Protein AF-A0A0V0H2A7-F1 (afdb_monomer_lite)

Organism: Solanum chacoense (NCBI:txid4108)

Radius of gyration: 31.8 Å; chains: 1; bounding box: 79×40×84 Å

Structure (mmCIF, N/CA/C/O backbone):
data_AF-A0A0V0H2A7-F1
#
_entry.id   AF-A0A0V0H2A7-F1
#
loop_
_atom_site.group_PDB
_atom_site.id
_atom_site.type_symbol
_atom_site.label_atom_id
_atom_site.label_alt_id
_atom_site.label_comp_id
_atom_site.label_asym_id
_atom_site.label_entity_id
_atom_site.label_seq_id
_atom_site.pdbx_PDB_ins_code
_atom_site.Cartn_x
_atom_site.Cartn_y
_atom_site.Cartn_z
_atom_site.occupancy
_atom_site.B_iso_or_equiv
_atom_site.auth_seq_id
_atom_site.auth_comp_id
_atom_site.auth_asym_id
_atom_site.auth_atom_id
_atom_site.pdbx_PDB_model_num
ATOM 1 N N . MET A 1 1 ? -10.490 1.943 -11.188 1.00 73.06 1 MET A N 1
ATOM 2 C CA . MET A 1 1 ? -9.984 1.553 -12.520 1.00 73.06 1 MET A CA 1
ATOM 3 C C . MET A 1 1 ? -10.000 2.702 -13.517 1.00 73.06 1 MET A C 1
ATOM 5 O O . MET A 1 1 ? -8.920 3.097 -13.919 1.00 73.06 1 MET A O 1
ATOM 9 N N . LEU A 1 2 ? -11.146 3.315 -13.848 1.00 80.50 2 LEU A N 1
ATOM 10 C CA . LEU A 1 2 ? -11.195 4.420 -14.830 1.00 80.50 2 LEU A CA 1
ATOM 11 C C . LEU A 1 2 ? -10.249 5.597 -14.524 1.00 80.50 2 LEU A C 1
ATOM 13 O O . LEU A 1 2 ? -9.545 6.050 -15.414 1.00 80.50 2 LEU A O 1
ATOM 17 N N . LEU A 1 3 ? -10.182 6.056 -13.269 1.00 80.88 3 LEU A N 1
ATOM 18 C CA . LEU A 1 3 ? -9.256 7.129 -12.867 1.00 80.88 3 LEU A CA 1
ATOM 19 C C . LEU A 1 3 ? -7.777 6.754 -13.047 1.00 80.88 3 LEU A C 1
ATOM 21 O O . LEU A 1 3 ? -6.979 7.600 -13.435 1.00 80.88 3 LEU A O 1
ATOM 25 N N . LEU A 1 4 ? -7.421 5.494 -12.782 1.00 82.06 4 LEU A N 1
ATOM 26 C CA . LEU A 1 4 ? -6.057 4.995 -12.958 1.00 82.06 4 LEU A CA 1
ATOM 27 C C . LEU A 1 4 ? -5.686 4.965 -14.445 1.00 82.06 4 LEU A C 1
ATOM 29 O O . LEU A 1 4 ? -4.629 5.459 -14.819 1.00 82.06 4 LEU A O 1
ATOM 33 N N . GLU A 1 5 ? -6.581 4.446 -15.288 1.00 82.44 5 GLU A N 1
ATOM 34 C CA . GLU A 1 5 ? -6.416 4.445 -16.747 1.00 82.44 5 GLU A CA 1
ATOM 35 C C . GLU A 1 5 ? -6.281 5.865 -17.305 1.00 82.44 5 GLU A C 1
ATOM 37 O O . GLU A 1 5 ? -5.388 6.131 -18.107 1.00 82.44 5 GLU A O 1
ATOM 42 N N . LEU A 1 6 ? -7.120 6.796 -16.835 1.00 86.19 6 LEU A N 1
ATOM 43 C CA . LEU A 1 6 ? -7.051 8.199 -17.234 1.00 86.19 6 LEU A CA 1
ATOM 44 C C . LEU A 1 6 ? -5.715 8.829 -16.817 1.00 86.19 6 LEU A C 1
ATOM 46 O O . LEU A 1 6 ? -5.086 9.513 -17.619 1.00 86.19 6 LEU A O 1
ATOM 50 N N . GLY A 1 7 ? -5.254 8.558 -15.591 1.00 85.81 7 GLY A N 1
ATOM 51 C CA . GLY A 1 7 ? -3.959 9.016 -15.089 1.00 85.81 7 GLY A CA 1
ATOM 52 C C . GLY A 1 7 ? -2.796 8.505 -15.940 1.00 85.81 7 GLY A C 1
ATOM 53 O O . GLY A 1 7 ? -1.966 9.292 -16.398 1.00 85.81 7 GLY A O 1
ATOM 54 N N . ILE A 1 8 ? -2.775 7.205 -16.241 1.00 86.12 8 ILE A N 1
ATOM 55 C CA . ILE A 1 8 ? -1.759 6.602 -17.114 1.00 86.12 8 ILE A CA 1
ATOM 56 C C . ILE A 1 8 ? -1.803 7.238 -18.506 1.00 86.12 8 ILE A C 1
ATOM 58 O O . ILE A 1 8 ? -0.761 7.610 -19.041 1.00 86.12 8 ILE A O 1
ATOM 62 N N . GLU A 1 9 ? -2.990 7.438 -19.083 1.00 86.00 9 GLU A N 1
ATOM 63 C CA . GLU A 1 9 ? -3.125 8.074 -20.394 1.00 86.00 9 GLU A CA 1
ATOM 64 C C . GLU A 1 9 ? -2.642 9.530 -20.392 1.00 86.00 9 GLU A C 1
ATOM 66 O O . GLU A 1 9 ? -1.955 9.945 -21.328 1.00 86.00 9 GLU A O 1
ATOM 71 N N . THR A 1 10 ? -2.925 10.299 -19.337 1.00 89.12 10 THR A N 1
ATOM 72 C CA . THR A 1 10 ? -2.383 11.658 -19.198 1.00 89.12 10 THR A CA 1
ATOM 73 C C . THR A 1 10 ? -0.857 11.652 -19.118 1.00 89.12 10 THR A C 1
ATOM 75 O O . THR A 1 10 ? -0.213 12.429 -19.823 1.00 89.12 10 THR A O 1
ATOM 78 N N . CYS A 1 11 ? -0.260 10.729 -18.359 1.00 87.94 11 CYS A N 1
ATOM 79 C CA . CYS A 1 11 ? 1.194 10.583 -18.276 1.00 87.94 11 CYS A CA 1
ATOM 80 C C . CYS A 1 11 ? 1.819 10.196 -19.626 1.00 87.94 11 CYS A C 1
ATOM 82 O O . CYS A 1 11 ? 2.854 10.750 -20.000 1.00 87.94 11 CYS A O 1
ATOM 84 N N . ILE A 1 12 ? 1.173 9.310 -20.392 1.00 86.00 12 ILE A N 1
ATOM 85 C CA . ILE A 1 12 ? 1.602 8.955 -21.754 1.00 86.00 12 ILE A CA 1
ATOM 86 C C . ILE A 1 12 ? 1.530 10.181 -22.677 1.00 86.00 12 ILE A C 1
ATOM 88 O O . ILE A 1 12 ? 2.490 10.476 -23.389 1.00 86.00 12 ILE A O 1
ATOM 92 N N . ARG A 1 13 ? 0.425 10.944 -22.651 1.00 86.94 13 ARG A N 1
ATOM 93 C CA . ARG A 1 13 ? 0.265 12.158 -23.480 1.00 86.94 13 ARG A CA 1
ATOM 94 C C . ARG A 1 13 ? 1.314 13.224 -23.168 1.00 86.94 13 ARG A C 1
ATOM 96 O O . ARG A 1 13 ? 1.810 13.870 -24.087 1.00 86.94 13 ARG A O 1
ATOM 103 N N . HIS A 1 14 ? 1.683 13.378 -21.898 1.00 89.31 14 HIS A N 1
ATOM 104 C CA . HIS A 1 14 ? 2.731 14.304 -21.461 1.00 89.31 14 HIS A CA 1
ATOM 105 C C . HIS A 1 14 ? 4.160 13.760 -21.630 1.00 89.31 14 HIS A C 1
ATOM 107 O O . HIS A 1 14 ? 5.104 14.424 -21.211 1.00 89.31 14 HIS A O 1
ATOM 113 N N . LYS A 1 15 ? 4.339 12.594 -22.273 1.00 82.44 15 LYS A N 1
ATOM 114 C CA . LYS A 1 15 ? 5.640 11.930 -22.481 1.00 82.44 15 LYS A CA 1
ATOM 115 C C . LYS A 1 15 ? 6.400 11.647 -21.178 1.00 82.44 15 LYS A C 1
ATOM 117 O O . LYS A 1 15 ? 7.627 11.622 -21.172 1.00 82.44 15 LYS A O 1
ATOM 122 N N . LEU A 1 16 ? 5.673 11.441 -20.081 1.00 81.06 16 LEU A N 1
ATOM 123 C CA . LEU A 1 16 ? 6.245 11.049 -18.791 1.00 81.06 16 LEU A CA 1
ATOM 124 C C . LEU A 1 16 ? 6.439 9.531 -18.688 1.00 81.06 16 LEU A C 1
ATOM 126 O O . LEU A 1 16 ? 7.290 9.088 -17.929 1.00 81.06 16 LEU A O 1
ATOM 130 N N . LEU A 1 17 ? 5.656 8.754 -19.444 1.00 82.44 17 LEU A N 1
ATOM 131 C CA . LEU A 1 17 ? 5.710 7.290 -19.497 1.00 82.44 17 LEU A CA 1
ATOM 132 C C . LEU A 1 17 ? 5.723 6.794 -20.951 1.00 82.44 17 LEU A C 1
ATOM 134 O O . LEU A 1 17 ? 5.231 7.481 -21.851 1.00 82.44 17 LEU A O 1
ATOM 138 N N . ALA A 1 18 ? 6.221 5.575 -21.161 1.00 81.62 18 ALA A N 1
ATOM 139 C CA . ALA A 1 18 ? 6.328 4.867 -22.441 1.00 81.62 18 ALA A CA 1
ATOM 140 C C . ALA A 1 18 ? 7.209 5.562 -23.495 1.00 81.62 18 ALA A C 1
ATOM 142 O O . ALA A 1 18 ? 6.838 5.635 -24.671 1.00 81.62 18 ALA A O 1
ATOM 143 N N . THR A 1 19 ? 8.376 6.069 -23.090 1.00 76.56 19 THR A N 1
ATOM 144 C CA . THR A 1 19 ? 9.282 6.827 -23.974 1.00 76.56 19 THR A CA 1
ATOM 145 C C . THR A 1 19 ? 10.431 6.000 -24.554 1.00 76.56 19 THR A C 1
ATOM 147 O O . THR A 1 19 ? 10.700 6.145 -25.747 1.00 76.56 19 THR A O 1
ATOM 150 N N . SER A 1 20 ? 11.089 5.134 -23.767 1.00 72.06 20 SER A N 1
ATOM 151 C CA . SER A 1 20 ? 12.259 4.354 -24.227 1.00 72.06 20 SER A CA 1
ATOM 152 C C . SER A 1 20 ? 12.140 2.826 -24.105 1.00 72.06 20 SER A C 1
ATOM 154 O O . SER A 1 20 ? 12.939 2.120 -24.715 1.00 72.06 20 SER A O 1
ATOM 156 N N . GLY A 1 21 ? 11.109 2.284 -23.436 1.00 80.00 21 GLY A N 1
ATOM 157 C CA . GLY A 1 21 ? 10.821 0.840 -23.415 1.00 80.00 21 GLY A CA 1
ATOM 158 C C . GLY A 1 21 ? 10.528 0.283 -22.019 1.00 80.00 21 GLY A C 1
ATOM 159 O O . GLY A 1 21 ? 10.119 1.006 -21.127 1.00 80.00 21 GLY A O 1
ATOM 160 N N . TYR A 1 22 ? 10.723 -1.023 -21.810 1.00 79.25 22 TYR A N 1
ATOM 161 C CA . TYR A 1 22 ? 10.375 -1.709 -20.549 1.00 79.25 22 TYR A CA 1
ATOM 162 C C . TYR A 1 22 ? 11.334 -1.448 -19.370 1.00 79.25 22 TYR A C 1
ATOM 164 O O . TYR A 1 22 ? 11.085 -1.934 -18.270 1.00 79.25 22 TYR A O 1
ATOM 172 N N . HIS A 1 23 ? 12.450 -0.749 -19.592 1.00 85.56 23 HIS A N 1
ATOM 173 C CA . HIS A 1 23 ? 13.540 -0.610 -18.616 1.00 85.56 23 HIS A CA 1
ATOM 174 C C . HIS A 1 23 ? 14.065 0.829 -18.522 1.00 85.56 23 HIS A C 1
ATOM 176 O O . HIS A 1 23 ? 15.272 1.046 -18.391 1.00 85.56 23 HIS A O 1
ATOM 182 N N . THR A 1 24 ? 13.174 1.814 -18.617 1.00 85.69 24 THR A N 1
ATOM 183 C CA . THR A 1 24 ? 13.546 3.236 -18.654 1.00 85.69 24 THR A CA 1
ATOM 184 C C . THR A 1 24 ? 14.292 3.685 -17.398 1.00 85.69 24 THR A C 1
ATOM 186 O O . THR A 1 24 ? 15.271 4.423 -17.505 1.00 85.69 24 THR A O 1
ATOM 189 N N . LEU A 1 25 ? 13.926 3.185 -16.213 1.00 85.38 25 LEU A N 1
ATOM 190 C CA . LEU A 1 25 ? 14.628 3.521 -14.972 1.00 85.38 25 LEU A CA 1
ATOM 191 C C . LEU A 1 25 ? 16.021 2.909 -14.919 1.00 85.38 25 LEU A C 1
ATOM 193 O O . LEU A 1 25 ? 16.942 3.543 -14.415 1.00 85.38 25 LEU A O 1
ATOM 197 N N . TYR A 1 26 ? 16.201 1.699 -15.450 1.00 88.06 26 TYR A N 1
ATOM 198 C CA . TYR A 1 26 ? 17.525 1.084 -15.538 1.00 88.06 26 TYR A CA 1
ATOM 199 C C . TYR A 1 26 ? 18.443 1.863 -16.490 1.00 88.06 26 TYR A C 1
ATOM 201 O O . TYR A 1 26 ? 19.619 2.066 -16.187 1.00 88.06 26 TYR A O 1
ATOM 209 N N . GLU A 1 27 ? 17.912 2.338 -17.619 1.00 87.38 27 GLU A N 1
ATOM 210 C CA . GLU A 1 27 ? 18.650 3.200 -18.550 1.00 87.38 27 GLU A CA 1
ATOM 211 C C . GLU A 1 27 ? 19.029 4.535 -17.902 1.00 87.38 27 GLU A C 1
ATOM 213 O O . GLU A 1 27 ? 20.194 4.932 -17.964 1.00 87.38 27 GLU A O 1
ATOM 218 N N . TRP A 1 28 ? 18.078 5.177 -17.218 1.00 88.25 28 TRP A N 1
ATOM 219 C CA . TRP A 1 28 ? 18.319 6.402 -16.455 1.00 88.25 28 TRP A CA 1
ATOM 220 C C . TRP A 1 28 ? 19.350 6.196 -15.340 1.00 88.25 28 TRP A C 1
ATOM 222 O O . TRP A 1 28 ? 20.266 6.999 -15.168 1.00 88.25 28 TRP A O 1
ATOM 232 N N . TYR A 1 29 ? 19.254 5.090 -14.603 1.00 90.00 29 TYR A N 1
ATOM 233 C CA . TYR A 1 29 ? 20.224 4.743 -13.571 1.00 90.00 29 TYR A CA 1
ATOM 234 C C . TYR A 1 29 ? 21.618 4.617 -14.167 1.00 90.00 29 TYR A C 1
ATOM 236 O O . TYR A 1 29 ? 22.548 5.237 -13.665 1.00 90.00 29 TYR A O 1
ATOM 244 N N . LYS A 1 30 ? 21.760 3.898 -15.284 1.00 88.81 30 LYS A N 1
ATOM 245 C CA . LYS A 1 30 ? 23.050 3.730 -15.953 1.00 88.81 30 LYS A CA 1
ATOM 246 C C . LYS A 1 30 ? 23.618 5.061 -16.456 1.00 88.81 30 LYS A C 1
ATOM 248 O O . LYS A 1 30 ? 24.828 5.266 -16.362 1.00 88.81 30 LYS A O 1
ATOM 253 N N . SER A 1 31 ? 22.777 5.973 -16.959 1.00 89.19 31 SER A N 1
ATOM 254 C CA . SER A 1 31 ? 23.238 7.301 -17.382 1.00 89.19 31 SER A CA 1
ATOM 255 C C . SER A 1 31 ? 23.722 8.133 -16.196 1.00 89.19 31 SER A C 1
ATOM 257 O O . SER A 1 31 ? 24.849 8.625 -16.224 1.00 89.19 31 SER A O 1
ATOM 259 N N . VAL A 1 32 ? 22.931 8.215 -15.121 1.00 90.00 32 VAL A N 1
ATOM 260 C CA . VAL A 1 32 ? 23.283 8.975 -13.909 1.00 90.00 32 VAL A CA 1
ATOM 261 C C . VAL A 1 32 ? 24.519 8.394 -13.230 1.00 90.00 32 VAL A C 1
ATOM 263 O O . VAL A 1 32 ? 25.405 9.134 -12.803 1.00 90.00 32 VAL A O 1
ATOM 266 N N . GLU A 1 33 ? 24.609 7.068 -13.172 1.00 88.38 33 GLU A N 1
ATOM 267 C CA . GLU A 1 33 ? 25.745 6.350 -12.611 1.00 88.38 33 GLU A CA 1
ATOM 268 C C . GLU A 1 33 ? 27.035 6.648 -13.389 1.00 88.38 33 GLU A C 1
ATOM 270 O O . GLU A 1 33 ? 28.086 6.834 -12.779 1.00 88.38 33 GLU A O 1
ATOM 275 N N . SER A 1 34 ? 26.971 6.734 -14.723 1.00 85.56 34 SER A N 1
ATOM 276 C CA . SER A 1 34 ? 28.137 7.060 -15.554 1.00 85.56 34 SER A CA 1
ATOM 277 C C . SER A 1 34 ? 28.606 8.511 -15.412 1.00 85.56 34 SER A C 1
ATOM 279 O O . SER A 1 34 ? 29.803 8.773 -15.511 1.00 85.56 34 SER A O 1
ATOM 281 N N . GLU A 1 35 ? 27.679 9.434 -15.150 1.00 90.44 35 GLU A N 1
ATOM 282 C CA . GLU A 1 35 ? 27.957 10.863 -14.997 1.00 90.44 35 GLU A CA 1
ATOM 283 C C . GLU A 1 35 ? 28.539 11.189 -13.613 1.00 90.44 35 GLU A C 1
ATOM 285 O O . GLU A 1 35 ? 29.531 11.905 -13.507 1.00 90.44 35 GLU A O 1
ATOM 290 N N . HIS A 1 36 ? 27.956 10.627 -12.550 1.00 90.00 36 HIS A N 1
ATOM 291 C CA . HIS A 1 36 ? 28.327 10.952 -11.168 1.00 90.00 36 HIS A CA 1
ATOM 292 C C . HIS A 1 36 ? 29.412 10.032 -10.598 1.00 90.00 36 HIS A C 1
ATOM 294 O O . HIS A 1 36 ? 30.160 10.437 -9.708 1.00 90.00 36 HIS A O 1
ATOM 300 N N . PHE A 1 37 ? 29.513 8.798 -11.101 1.00 85.69 37 PHE A N 1
ATOM 301 C CA . PHE A 1 37 ? 30.452 7.787 -10.611 1.00 85.69 37 PHE A CA 1
ATOM 302 C C . PHE A 1 37 ? 31.231 7.153 -11.772 1.00 85.69 37 PHE A C 1
ATOM 304 O O . PHE A 1 37 ? 31.042 5.960 -12.073 1.00 85.69 37 PHE A O 1
ATOM 311 N N . PRO A 1 38 ? 32.126 7.927 -12.425 1.00 82.19 38 PRO A N 1
ATOM 312 C CA . PRO A 1 38 ? 33.037 7.376 -13.414 1.00 82.19 38 PRO A CA 1
ATOM 313 C C . PRO A 1 38 ? 33.906 6.300 -12.755 1.00 82.19 38 PRO A C 1
ATOM 315 O O . PRO A 1 38 ? 34.300 6.425 -11.597 1.00 82.19 38 PRO A O 1
ATOM 318 N N . ASP A 1 39 ? 34.182 5.221 -13.483 1.00 82.56 39 ASP A N 1
ATOM 319 C CA . ASP A 1 39 ? 34.932 4.064 -12.985 1.00 82.56 39 ASP A CA 1
ATOM 320 C C . ASP A 1 39 ? 36.373 4.084 -13.532 1.00 82.56 39 ASP A C 1
ATOM 322 O O . ASP A 1 39 ? 36.651 3.445 -14.552 1.00 82.56 39 ASP A O 1
ATOM 326 N N . PRO A 1 40 ? 37.304 4.831 -12.902 1.00 80.00 40 PRO A N 1
ATOM 327 C CA . PRO A 1 40 ? 38.671 4.980 -13.399 1.00 80.00 40 PRO A CA 1
ATOM 328 C C . PRO A 1 40 ? 39.491 3.686 -13.308 1.00 80.00 40 PRO A C 1
ATOM 330 O O . PRO A 1 40 ? 40.484 3.543 -14.014 1.00 80.00 40 PRO A O 1
ATOM 333 N N . THR A 1 41 ? 39.098 2.737 -12.451 1.00 83.94 41 THR A N 1
ATOM 334 C CA . THR A 1 41 ? 39.814 1.467 -12.230 1.00 83.94 41 THR A CA 1
ATOM 335 C C . THR A 1 41 ? 39.188 0.279 -12.968 1.00 83.94 41 THR A C 1
ATOM 337 O O . THR A 1 41 ? 39.716 -0.834 -12.897 1.00 83.94 41 THR A O 1
ATOM 340 N N . GLY A 1 42 ? 38.081 0.489 -13.692 1.00 85.69 42 GLY A N 1
ATOM 341 C CA . GLY A 1 42 ? 37.367 -0.561 -14.425 1.00 85.69 42 GLY A CA 1
ATOM 342 C C . GLY A 1 42 ? 36.772 -1.643 -13.517 1.00 85.69 42 GLY A C 1
ATOM 343 O O . GLY A 1 42 ? 36.593 -2.790 -13.943 1.00 85.69 42 GLY A O 1
ATOM 344 N N . LEU A 1 43 ? 36.505 -1.308 -12.255 1.00 84.56 43 LEU A N 1
ATOM 345 C CA . LEU A 1 43 ? 36.009 -2.223 -11.235 1.00 84.56 43 LEU A CA 1
ATOM 346 C C . LEU A 1 43 ? 34.637 -2.807 -11.608 1.00 84.56 43 LEU A C 1
ATOM 348 O O . LEU A 1 43 ? 34.413 -3.999 -11.403 1.00 84.56 43 LEU A O 1
ATOM 352 N N . LYS A 1 44 ? 33.755 -2.030 -12.243 1.00 84.94 44 LYS A N 1
ATOM 353 C CA . LYS A 1 44 ? 32.422 -2.474 -12.685 1.00 84.94 44 LYS A CA 1
ATOM 354 C C . LYS A 1 44 ? 32.511 -3.533 -13.776 1.00 84.94 44 LYS A C 1
ATOM 356 O O . LYS A 1 44 ? 31.882 -4.579 -13.658 1.00 84.94 44 LYS A O 1
ATOM 361 N N . LYS A 1 45 ? 33.358 -3.317 -14.789 1.00 84.56 45 LYS A N 1
ATOM 362 C CA . LYS A 1 45 ? 33.599 -4.310 -15.854 1.00 84.56 45 LYS A CA 1
ATOM 363 C C . LYS A 1 45 ? 34.197 -5.601 -15.295 1.00 84.56 45 LYS A C 1
ATOM 365 O O . LYS A 1 45 ? 33.851 -6.689 -15.747 1.00 84.56 45 LYS A O 1
ATOM 370 N N . ARG A 1 46 ? 35.071 -5.494 -14.287 1.00 88.44 46 ARG A N 1
ATOM 371 C CA . ARG A 1 46 ? 35.626 -6.661 -13.585 1.00 88.44 46 ARG A CA 1
ATOM 372 C C . ARG A 1 46 ? 34.550 -7.421 -12.813 1.00 88.44 46 ARG A C 1
ATOM 374 O O . ARG A 1 46 ? 34.502 -8.638 -12.933 1.00 88.44 46 ARG A O 1
ATOM 381 N N . ILE A 1 47 ? 33.681 -6.729 -12.074 1.00 86.75 47 ILE A N 1
ATOM 382 C CA . ILE A 1 47 ? 32.553 -7.350 -11.360 1.00 86.75 47 ILE A CA 1
ATOM 383 C C . ILE A 1 47 ? 31.582 -8.003 -12.342 1.00 86.75 47 ILE A C 1
ATOM 385 O O . ILE A 1 47 ? 31.167 -9.137 -12.121 1.00 86.75 47 ILE A O 1
ATOM 389 N N . GLU A 1 48 ? 31.243 -7.333 -13.441 1.00 89.44 48 GLU A N 1
ATOM 390 C CA . GLU A 1 48 ? 30.382 -7.887 -14.487 1.00 89.44 48 GLU A CA 1
ATOM 391 C C . GLU A 1 48 ? 30.974 -9.178 -15.064 1.00 89.44 48 GLU A C 1
ATOM 393 O O . GLU A 1 48 ? 30.272 -10.181 -15.168 1.00 89.44 48 GLU A O 1
ATOM 398 N N . HIS A 1 49 ? 32.280 -9.194 -15.344 1.00 91.25 49 HIS A N 1
ATOM 399 C CA . HIS A 1 49 ? 32.968 -10.389 -15.824 1.00 91.25 49 HIS A CA 1
ATOM 400 C C . HIS A 1 49 ? 33.008 -11.511 -14.773 1.00 91.25 49 HIS A C 1
ATOM 402 O O . HIS A 1 49 ? 32.698 -12.656 -15.089 1.00 91.25 49 HIS A O 1
ATOM 408 N N . TRP A 1 50 ? 33.329 -11.188 -13.514 1.00 91.06 50 TRP A N 1
ATOM 409 C CA . TRP A 1 50 ? 33.379 -12.154 -12.404 1.00 91.06 50 TRP A CA 1
ATOM 410 C C . TRP A 1 50 ? 32.011 -12.752 -12.074 1.00 91.06 50 TRP A C 1
ATOM 412 O O . TRP A 1 50 ? 31.917 -13.905 -11.665 1.00 91.06 50 TRP A O 1
ATOM 422 N N . THR A 1 51 ? 30.947 -11.973 -12.251 1.00 89.69 51 THR A N 1
ATOM 423 C CA . THR A 1 51 ? 29.567 -12.402 -11.992 1.00 89.69 51 THR A CA 1
ATOM 424 C C . THR A 1 51 ? 28.879 -12.963 -13.233 1.00 89.69 51 THR A C 1
ATOM 426 O O . THR A 1 51 ? 27.679 -13.219 -13.181 1.00 89.69 51 THR A O 1
ATOM 429 N N . PHE A 1 52 ? 29.597 -13.151 -14.349 1.00 88.25 52 PHE A N 1
ATOM 430 C CA . PHE A 1 52 ? 29.031 -13.598 -15.629 1.00 88.25 52 PHE A CA 1
ATOM 431 C C . PHE A 1 52 ? 27.815 -12.764 -16.086 1.00 88.25 52 PHE A C 1
ATOM 433 O O . PHE A 1 52 ? 26.867 -13.289 -16.664 1.00 88.25 52 PHE A O 1
ATOM 440 N N . GLY A 1 53 ? 27.802 -11.461 -15.791 1.00 87.62 53 GLY A N 1
ATOM 441 C CA . GLY A 1 53 ? 26.686 -10.566 -16.114 1.00 87.62 53 GLY A CA 1
ATOM 442 C C . GLY A 1 53 ? 25.456 -10.703 -15.206 1.00 87.62 53 GLY A C 1
ATOM 443 O O . GLY A 1 53 ? 24.458 -10.017 -15.430 1.00 87.62 53 GLY A O 1
ATOM 444 N N . LEU A 1 54 ? 25.510 -11.523 -14.150 1.00 90.44 54 LEU A N 1
ATOM 445 C CA . LEU A 1 54 ? 24.410 -11.671 -13.193 1.00 90.44 54 LEU A CA 1
ATOM 446 C C . LEU A 1 54 ? 24.151 -10.368 -12.424 1.00 90.44 54 LEU A C 1
ATOM 448 O O . LEU A 1 54 ? 23.002 -9.991 -12.226 1.00 90.44 54 LEU A O 1
ATOM 452 N N . TYR A 1 55 ? 25.209 -9.658 -12.020 1.00 87.19 55 TYR A N 1
ATOM 453 C CA . TYR A 1 55 ? 25.091 -8.400 -11.278 1.00 87.19 55 TYR A CA 1
ATOM 454 C C . TYR A 1 55 ? 24.228 -7.346 -12.003 1.00 87.19 55 TYR A C 1
ATOM 456 O O . TYR A 1 55 ? 23.209 -6.931 -11.439 1.00 87.19 55 TYR A O 1
ATOM 464 N N . PRO A 1 56 ? 24.543 -6.944 -13.254 1.00 87.44 56 PRO A N 1
ATOM 465 C CA . PRO A 1 56 ? 23.712 -5.979 -13.969 1.00 87.44 56 PRO A CA 1
ATOM 466 C C . PRO A 1 56 ? 22.317 -6.529 -14.298 1.00 87.44 56 PRO A C 1
ATOM 468 O O . PRO A 1 56 ? 21.360 -5.757 -14.311 1.00 87.44 56 PRO A O 1
ATOM 471 N N . ALA A 1 57 ? 22.168 -7.842 -14.515 1.00 88.94 57 ALA A N 1
ATOM 472 C CA . ALA A 1 57 ? 20.864 -8.459 -14.749 1.00 88.94 57 ALA A CA 1
ATOM 473 C C . ALA A 1 57 ? 19.956 -8.384 -13.509 1.00 88.94 57 ALA A C 1
ATOM 475 O O . ALA A 1 57 ? 18.798 -7.986 -13.624 1.00 88.94 57 ALA A O 1
ATOM 476 N N . CYS A 1 58 ? 20.476 -8.704 -12.321 1.00 89.56 58 CYS A N 1
ATOM 477 C CA . CYS A 1 58 ? 19.738 -8.603 -11.062 1.00 89.56 58 CYS A CA 1
ATOM 478 C C . CYS A 1 58 ? 19.265 -7.172 -10.801 1.00 89.56 58 CYS A C 1
ATOM 480 O O . CYS A 1 58 ? 18.096 -6.971 -10.485 1.00 89.56 58 CYS A O 1
ATOM 482 N N . ILE A 1 59 ? 20.141 -6.179 -10.987 1.00 88.62 59 ILE A N 1
ATOM 483 C CA . ILE A 1 59 ? 19.773 -4.763 -10.840 1.00 88.62 59 ILE A CA 1
ATOM 484 C C . ILE A 1 59 ? 18.679 -4.394 -11.843 1.00 88.62 59 ILE A C 1
ATOM 486 O O . ILE A 1 59 ? 17.660 -3.830 -11.453 1.00 88.62 59 ILE A O 1
ATOM 490 N N . LYS A 1 60 ? 18.836 -4.775 -13.114 1.00 88.94 60 LYS A N 1
ATOM 491 C CA . LYS A 1 60 ? 17.850 -4.501 -14.165 1.00 88.94 60 LYS A CA 1
ATOM 492 C C . LYS A 1 60 ? 16.464 -5.062 -13.829 1.00 88.94 60 LYS A C 1
ATOM 494 O O . LYS A 1 60 ? 15.472 -4.346 -13.952 1.00 88.94 60 LYS A O 1
ATOM 499 N N . TYR A 1 61 ? 16.377 -6.321 -13.397 1.00 86.56 61 TYR A N 1
ATOM 500 C CA . TYR A 1 61 ? 15.092 -6.939 -13.053 1.00 86.56 61 TYR A CA 1
ATOM 501 C C . TYR A 1 61 ? 14.503 -6.403 -11.747 1.00 86.56 61 TYR A C 1
ATOM 503 O O . TYR A 1 61 ? 13.289 -6.235 -11.658 1.00 86.56 61 TYR A O 1
ATOM 511 N N . LEU A 1 62 ? 15.340 -6.082 -10.759 1.00 87.19 62 LEU A N 1
ATOM 512 C CA . LEU A 1 62 ? 14.886 -5.465 -9.515 1.00 87.19 62 LEU A CA 1
ATOM 513 C C . LEU A 1 62 ? 14.293 -4.078 -9.779 1.00 87.19 62 LEU A C 1
ATOM 515 O O . LEU A 1 62 ? 13.206 -3.782 -9.300 1.00 87.19 62 LEU A O 1
ATOM 519 N N . MET A 1 63 ? 14.954 -3.255 -10.595 1.00 86.56 63 MET A N 1
ATOM 520 C CA . MET A 1 63 ? 14.443 -1.937 -10.986 1.00 86.56 63 MET A CA 1
ATOM 521 C C . MET A 1 63 ? 13.167 -2.046 -11.828 1.00 86.56 63 MET A C 1
ATOM 523 O O . MET A 1 63 ? 12.222 -1.296 -11.602 1.00 86.56 63 MET A O 1
ATOM 527 N N . SER A 1 64 ? 13.073 -3.055 -12.700 1.00 82.94 64 SER A N 1
ATOM 528 C CA . SER A 1 64 ? 11.851 -3.341 -13.462 1.00 82.94 64 SER A CA 1
ATOM 529 C C . SER A 1 64 ? 10.631 -3.631 -12.578 1.00 82.94 64 SER A C 1
ATOM 531 O O . SER A 1 64 ? 9.507 -3.411 -13.024 1.00 82.94 64 SER A O 1
ATOM 533 N N . ALA A 1 65 ? 10.822 -4.117 -11.346 1.00 80.94 65 ALA A N 1
ATOM 534 C CA . ALA A 1 65 ? 9.729 -4.328 -10.398 1.00 80.94 65 ALA A CA 1
ATOM 535 C C . ALA A 1 65 ? 9.167 -3.012 -9.831 1.00 80.94 65 ALA A C 1
ATOM 537 O O . ALA A 1 65 ? 8.027 -2.993 -9.374 1.00 80.94 65 ALA A O 1
ATOM 538 N N . PHE A 1 66 ? 9.939 -1.923 -9.872 1.00 81.50 66 PHE A N 1
ATOM 539 C CA . PHE A 1 66 ? 9.498 -0.581 -9.480 1.00 81.50 66 PHE A CA 1
ATOM 540 C C . PHE A 1 66 ? 8.973 0.237 -10.674 1.00 81.50 66 PHE A C 1
ATOM 542 O O . PHE A 1 66 ? 8.166 1.143 -10.481 1.00 81.50 66 PHE A O 1
ATOM 549 N N . ASP A 1 67 ? 9.308 -0.164 -11.903 1.00 84.31 67 ASP A N 1
ATOM 550 C CA . ASP A 1 67 ? 8.825 0.420 -13.167 1.00 84.31 67 ASP A CA 1
ATOM 551 C C . ASP A 1 67 ? 7.416 -0.037 -13.576 1.00 84.31 67 ASP A C 1
ATOM 553 O O . ASP A 1 67 ? 7.057 -0.043 -14.754 1.00 84.31 67 ASP A O 1
ATOM 557 N N . VAL A 1 68 ? 6.572 -0.409 -12.613 1.00 84.88 68 VAL A N 1
ATOM 558 C CA . VAL A 1 68 ? 5.212 -0.903 -12.883 1.00 84.88 68 VAL A CA 1
ATOM 559 C C . VAL A 1 68 ? 4.400 0.045 -13.784 1.00 84.88 68 VAL A C 1
ATOM 561 O O . VAL A 1 68 ? 3.820 -0.446 -14.757 1.00 84.88 68 VAL A O 1
ATOM 564 N N . PRO A 1 69 ? 4.380 1.379 -13.560 1.00 84.88 69 PRO A N 1
ATOM 565 C CA . PRO A 1 69 ? 3.652 2.302 -14.435 1.00 84.88 69 PRO A CA 1
ATOM 566 C C . PRO A 1 69 ? 4.182 2.327 -15.874 1.00 84.88 69 PRO A C 1
ATOM 568 O O . PRO A 1 69 ? 3.396 2.443 -16.814 1.00 84.88 69 PRO A O 1
ATOM 571 N N . GLU A 1 70 ? 5.494 2.174 -16.058 1.00 86.06 70 GLU A N 1
ATOM 572 C CA . GLU A 1 70 ? 6.122 2.141 -17.381 1.00 86.06 70 GLU A CA 1
ATOM 573 C C . GLU A 1 70 ? 5.765 0.846 -18.116 1.00 86.06 70 GLU A C 1
ATOM 575 O O . GLU A 1 70 ? 5.309 0.880 -19.259 1.00 86.06 70 GLU A O 1
ATOM 580 N N . VAL A 1 71 ? 5.872 -0.301 -17.436 1.00 86.25 71 VAL A N 1
ATOM 581 C CA . VAL A 1 71 ? 5.473 -1.608 -17.980 1.00 86.25 71 VAL A CA 1
ATOM 582 C C . VAL A 1 71 ? 3.999 -1.592 -18.391 1.00 86.25 71 VAL A C 1
ATOM 584 O O . VAL A 1 71 ? 3.654 -2.091 -19.467 1.00 86.25 71 VAL A O 1
ATOM 587 N N . MET A 1 72 ? 3.127 -0.987 -17.577 1.00 87.19 72 MET A N 1
ATOM 588 C CA . MET A 1 72 ? 1.710 -0.811 -17.903 1.00 87.19 72 MET A CA 1
ATOM 589 C C . MET A 1 72 ? 1.524 0.047 -19.161 1.00 87.19 72 MET A C 1
ATOM 591 O O . MET A 1 72 ? 0.786 -0.351 -20.065 1.00 87.19 72 MET A O 1
ATOM 595 N N . ALA A 1 73 ? 2.210 1.188 -19.252 1.00 88.31 73 ALA A N 1
ATOM 596 C CA . ALA A 1 73 ? 2.089 2.119 -20.370 1.00 88.31 73 ALA A CA 1
ATOM 597 C C . ALA A 1 73 ? 2.614 1.535 -21.698 1.00 88.31 73 ALA A C 1
ATOM 599 O O . ALA A 1 73 ? 1.939 1.617 -22.728 1.00 88.31 73 ALA A O 1
ATOM 600 N N . VAL A 1 74 ? 3.783 0.884 -21.680 1.00 88.31 74 VAL A N 1
ATOM 601 C CA . VAL A 1 74 ? 4.399 0.256 -22.862 1.00 88.31 74 VAL A CA 1
ATOM 602 C C . VAL A 1 74 ? 3.573 -0.936 -23.347 1.00 88.31 74 VAL A C 1
ATOM 604 O O . VAL A 1 74 ? 3.302 -1.063 -24.547 1.00 88.31 74 VAL A O 1
ATOM 607 N N . THR A 1 75 ? 3.110 -1.785 -22.424 1.00 87.62 75 THR A N 1
ATOM 608 C CA . THR A 1 75 ? 2.264 -2.939 -22.767 1.00 87.62 75 THR A CA 1
ATOM 609 C C . THR A 1 75 ? 0.932 -2.481 -23.351 1.00 87.62 75 THR A C 1
ATOM 611 O O . THR A 1 75 ? 0.513 -3.000 -24.381 1.00 87.62 75 THR A O 1
ATOM 614 N N . ARG A 1 76 ? 0.309 -1.440 -22.780 1.00 87.12 76 ARG A N 1
ATOM 615 C CA . ARG A 1 76 ? -0.924 -0.842 -23.316 1.00 87.12 76 ARG A CA 1
ATOM 616 C C . ARG A 1 76 ? -0.725 -0.298 -24.729 1.00 87.12 76 ARG A C 1
ATOM 618 O O . ARG A 1 76 ? -1.510 -0.625 -25.611 1.00 87.12 76 ARG A O 1
ATOM 625 N N . ASN A 1 77 ? 0.345 0.458 -24.981 1.00 87.31 77 ASN A N 1
ATOM 626 C CA . ASN A 1 77 ? 0.658 0.953 -26.327 1.00 87.31 77 ASN A CA 1
ATOM 627 C C . ASN A 1 77 ? 0.854 -0.185 -27.338 1.00 87.31 77 ASN A C 1
ATOM 629 O O . ASN A 1 77 ? 0.446 -0.061 -28.493 1.00 87.31 77 ASN A O 1
ATOM 633 N N . THR A 1 78 ? 1.452 -1.293 -26.904 1.00 87.31 78 THR A N 1
ATOM 634 C CA . THR A 1 78 ? 1.631 -2.489 -27.736 1.00 87.31 78 THR A CA 1
ATOM 635 C C . THR A 1 78 ? 0.290 -3.150 -28.046 1.00 87.31 78 THR A C 1
ATOM 637 O O . THR A 1 78 ? 0.005 -3.422 -29.210 1.00 87.31 78 THR A O 1
ATOM 640 N N . ILE A 1 79 ? -0.574 -3.314 -27.038 1.00 88.88 79 ILE A N 1
ATOM 641 C CA . ILE A 1 79 ? -1.929 -3.862 -27.193 1.00 88.88 79 ILE A CA 1
ATOM 642 C C . ILE A 1 79 ? -2.773 -2.984 -28.127 1.00 88.88 79 ILE A C 1
ATOM 644 O O . ILE A 1 79 ? -3.448 -3.506 -29.009 1.00 88.88 79 ILE A O 1
ATOM 648 N N . CYS A 1 80 ? -2.713 -1.656 -27.988 1.00 87.00 80 CYS A N 1
ATOM 649 C CA . CYS A 1 80 ? -3.463 -0.733 -28.844 1.00 87.00 80 CYS A CA 1
ATOM 650 C C . CYS A 1 80 ? -3.006 -0.760 -30.311 1.00 87.00 80 CYS A C 1
ATOM 652 O O . CYS A 1 80 ? -3.816 -0.496 -31.194 1.00 87.00 80 CYS A O 1
ATOM 654 N N . LYS A 1 81 ? -1.726 -1.051 -30.579 1.00 88.50 81 LYS A N 1
ATOM 655 C CA . LYS A 1 81 ? -1.175 -1.101 -31.944 1.00 88.50 81 LYS A CA 1
ATOM 656 C C . LYS A 1 81 ? -1.348 -2.464 -32.609 1.00 88.50 81 LYS A C 1
ATOM 658 O O . LYS A 1 81 ? -1.719 -2.523 -33.775 1.00 88.50 81 LYS A O 1
ATOM 663 N N . ASN A 1 82 ? -1.063 -3.538 -31.876 1.00 88.94 82 ASN A N 1
ATOM 664 C CA . ASN A 1 82 ? -0.902 -4.883 -32.433 1.00 88.94 82 ASN A CA 1
ATOM 665 C C . ASN A 1 82 ? -1.990 -5.866 -31.970 1.00 88.94 82 ASN A C 1
ATOM 667 O O . ASN A 1 82 ? -1.969 -7.028 -32.368 1.00 88.94 82 ASN A O 1
ATOM 671 N N . GLY A 1 83 ? -2.926 -5.425 -31.126 1.00 88.00 83 GLY A N 1
ATOM 672 C CA . GLY A 1 83 ? -3.928 -6.286 -30.502 1.00 88.00 83 GLY A CA 1
ATOM 673 C C . GLY A 1 83 ? -3.374 -7.083 -29.318 1.00 88.00 83 GLY A C 1
ATOM 674 O O . GLY A 1 83 ? -2.163 -7.241 -29.144 1.00 88.00 83 GLY A O 1
ATOM 675 N N . ILE A 1 84 ? -4.277 -7.591 -28.476 1.00 85.38 84 ILE A N 1
ATOM 676 C CA . ILE A 1 84 ? -3.907 -8.345 -27.266 1.00 85.38 84 ILE A CA 1
ATOM 677 C C . ILE A 1 84 ? -3.275 -9.706 -27.593 1.00 85.38 84 ILE A C 1
ATOM 679 O O . ILE A 1 84 ? -2.439 -10.190 -26.834 1.00 85.38 84 ILE A O 1
ATOM 683 N N . ASP A 1 85 ? -3.596 -10.265 -28.762 1.00 85.25 85 ASP A N 1
ATOM 684 C CA . ASP A 1 85 ? -3.059 -11.541 -29.253 1.00 85.25 85 ASP A CA 1
ATOM 685 C C . ASP A 1 85 ? -1.553 -11.486 -29.551 1.00 85.25 85 ASP A C 1
ATOM 687 O O . ASP A 1 85 ? -0.894 -12.520 -29.640 1.00 85.25 85 ASP A O 1
ATOM 691 N N . SER A 1 86 ? -0.985 -10.281 -29.669 1.00 84.44 86 SER A N 1
ATOM 692 C CA . SER A 1 86 ? 0.459 -10.085 -29.831 1.00 84.44 86 SER A CA 1
ATOM 693 C C . SER A 1 86 ? 1.260 -10.346 -28.549 1.00 84.44 86 SER A C 1
ATOM 695 O O . SER A 1 86 ? 2.486 -10.466 -28.598 1.00 84.44 86 SER A O 1
ATOM 697 N N . LEU A 1 87 ? 0.591 -10.438 -27.395 1.00 85.50 87 LEU A N 1
ATOM 698 C CA . LEU A 1 87 ? 1.246 -10.594 -26.106 1.00 85.50 87 LEU A CA 1
ATOM 699 C C . LEU A 1 87 ? 1.446 -12.078 -25.772 1.00 85.50 87 LEU A C 1
ATOM 701 O O . LEU A 1 87 ? 0.514 -12.879 -25.785 1.00 85.50 87 LEU A O 1
ATOM 705 N N . SER A 1 88 ? 2.673 -12.450 -25.398 1.00 89.44 88 SER A N 1
ATOM 706 C CA . SER A 1 88 ? 2.936 -13.783 -24.843 1.00 89.44 88 SER A CA 1
ATOM 707 C C . SER A 1 88 ? 2.079 -14.023 -23.596 1.00 89.44 88 SER A C 1
ATOM 709 O O . SER A 1 88 ? 1.892 -13.118 -22.781 1.00 89.44 88 SER A O 1
ATOM 711 N N . ARG A 1 89 ? 1.626 -15.266 -23.388 1.00 90.38 89 ARG A N 1
ATOM 712 C CA . ARG A 1 89 ? 0.836 -15.665 -22.207 1.00 90.38 89 ARG A CA 1
ATOM 713 C C . ARG A 1 89 ? 1.507 -15.252 -20.894 1.00 90.38 89 ARG A C 1
ATOM 715 O O . ARG A 1 89 ? 0.831 -14.776 -19.990 1.00 90.38 89 ARG A O 1
ATOM 722 N N . GLY A 1 90 ? 2.833 -15.390 -20.802 1.00 87.25 90 GLY A N 1
ATOM 723 C CA . GLY A 1 90 ? 3.595 -14.944 -19.631 1.00 87.25 90 GLY A CA 1
ATOM 724 C C . GLY A 1 90 ? 3.588 -13.421 -19.465 1.00 87.25 90 GLY A C 1
ATOM 725 O O . GLY A 1 90 ? 3.403 -12.925 -18.359 1.00 87.25 90 GLY A O 1
ATOM 726 N N . GLY A 1 91 ? 3.700 -12.681 -20.572 1.00 85.44 91 GLY A N 1
ATOM 727 C CA . GLY A 1 91 ? 3.600 -11.219 -20.577 1.00 85.44 91 GLY A CA 1
ATOM 728 C C . GLY A 1 91 ? 2.223 -10.723 -20.132 1.00 85.44 91 GLY A C 1
ATOM 729 O O . GLY A 1 91 ? 2.141 -9.761 -19.375 1.00 85.44 91 GLY A O 1
ATOM 730 N N . ALA A 1 92 ? 1.152 -11.423 -20.515 1.00 88.75 92 ALA A N 1
ATOM 731 C CA . ALA A 1 92 ? -0.201 -11.116 -20.056 1.00 88.75 92 ALA A CA 1
ATOM 732 C C . ALA A 1 92 ? -0.357 -11.311 -18.540 1.00 88.75 92 ALA A C 1
ATOM 734 O O . ALA A 1 92 ? -0.905 -10.441 -17.867 1.00 88.75 92 ALA A O 1
ATOM 735 N N . VAL A 1 93 ? 0.167 -12.410 -17.981 1.00 90.44 93 VAL A N 1
ATOM 736 C CA . VAL A 1 93 ? 0.134 -12.641 -16.525 1.00 90.44 93 VAL A CA 1
ATOM 737 C C . VAL A 1 93 ? 0.894 -11.547 -15.780 1.00 90.44 93 VAL A C 1
ATOM 739 O O . VAL A 1 93 ? 0.366 -11.001 -14.813 1.00 90.44 93 VAL A O 1
ATOM 742 N N . ILE A 1 94 ? 2.098 -11.198 -16.245 1.00 86.50 94 ILE A N 1
ATOM 743 C CA . ILE A 1 94 ? 2.901 -10.123 -15.645 1.00 86.50 94 ILE A CA 1
ATOM 744 C C . ILE A 1 94 ? 2.125 -8.804 -15.695 1.00 86.50 94 ILE A C 1
ATOM 746 O O . ILE A 1 94 ? 1.982 -8.152 -14.667 1.00 86.50 94 ILE A O 1
ATOM 750 N N . TYR A 1 95 ? 1.550 -8.453 -16.848 1.00 87.56 95 TYR A N 1
ATOM 751 C CA . TYR A 1 95 ? 0.753 -7.239 -17.010 1.00 87.56 95 TYR A CA 1
ATOM 752 C C . TYR A 1 95 ? -0.426 -7.174 -16.029 1.00 87.56 95 TYR A C 1
ATOM 754 O O . TYR A 1 95 ? -0.559 -6.190 -15.302 1.00 87.56 95 TYR A O 1
ATOM 762 N N . TYR A 1 96 ? -1.251 -8.222 -15.942 1.00 89.88 96 TYR A N 1
ATOM 763 C CA . TYR A 1 96 ? -2.397 -8.227 -15.028 1.00 89.88 96 TYR A CA 1
ATOM 764 C C . TYR A 1 96 ? -1.984 -8.209 -13.553 1.00 89.88 96 TYR A C 1
ATOM 766 O O . TYR A 1 96 ? -2.608 -7.502 -12.761 1.00 89.88 96 TYR A O 1
ATOM 774 N N . ALA A 1 97 ? -0.926 -8.934 -13.180 1.00 89.75 97 ALA A N 1
ATOM 775 C CA . ALA A 1 97 ? -0.399 -8.914 -11.817 1.00 89.75 97 ALA A CA 1
ATOM 776 C C . ALA A 1 97 ? 0.110 -7.514 -11.434 1.00 89.75 97 ALA A C 1
ATOM 778 O O . ALA A 1 97 ? -0.228 -6.997 -10.370 1.00 89.75 97 ALA A O 1
ATOM 779 N N . SER A 1 98 ? 0.858 -6.873 -12.333 1.00 86.12 98 SER A N 1
ATOM 780 C CA . SER A 1 98 ? 1.350 -5.502 -12.194 1.00 86.12 98 SER A CA 1
ATOM 781 C C . SER A 1 98 ? 0.215 -4.484 -12.034 1.00 86.12 98 SER A C 1
ATOM 783 O O . SER A 1 98 ? 0.227 -3.696 -11.088 1.00 86.12 98 SER A O 1
ATOM 785 N N . VAL A 1 99 ? -0.802 -4.535 -12.903 1.00 87.06 99 VAL A N 1
ATOM 786 C CA . VAL A 1 99 ? -1.989 -3.661 -12.834 1.00 87.06 99 VAL A CA 1
ATOM 787 C C . VAL A 1 99 ? -2.731 -3.854 -11.511 1.00 87.06 99 VAL A C 1
ATOM 789 O O . VAL A 1 99 ? -3.116 -2.877 -10.869 1.00 87.06 99 VAL A O 1
ATOM 792 N N . PHE A 1 100 ? -2.919 -5.107 -11.088 1.00 89.31 100 PHE A N 1
ATOM 793 C CA . PHE A 1 100 ? -3.615 -5.438 -9.848 1.00 89.31 100 PHE A CA 1
ATOM 794 C C . PHE A 1 100 ? -2.893 -4.880 -8.621 1.00 89.31 100 PHE A C 1
ATOM 796 O O . PHE A 1 100 ? -3.519 -4.198 -7.809 1.00 89.31 100 PHE A O 1
ATOM 803 N N . LEU A 1 101 ? -1.584 -5.123 -8.500 1.00 86.81 101 LEU A N 1
ATOM 804 C CA . LEU A 1 101 ? -0.790 -4.632 -7.374 1.00 86.81 101 LEU A CA 1
ATOM 805 C C . LEU A 1 101 ? -0.815 -3.104 -7.301 1.00 86.81 101 LEU A C 1
ATOM 807 O O . LEU A 1 101 ? -1.068 -2.545 -6.234 1.00 86.81 101 LEU A O 1
ATOM 811 N N . TYR A 1 102 ? -0.622 -2.426 -8.434 1.00 85.00 102 TYR A N 1
ATOM 812 C CA . TYR A 1 102 ? -0.630 -0.966 -8.470 1.00 85.00 102 TYR A CA 1
ATOM 813 C C . TYR A 1 102 ? -2.009 -0.388 -8.124 1.00 85.00 102 TYR A C 1
ATOM 815 O O . TYR A 1 102 ? -2.124 0.532 -7.311 1.00 85.00 102 TYR A O 1
ATOM 823 N N . PHE A 1 103 ? -3.078 -0.964 -8.686 1.00 86.69 103 PHE A N 1
ATOM 824 C CA . PHE A 1 103 ? -4.440 -0.563 -8.352 1.00 86.69 103 PHE A CA 1
ATOM 825 C C . PHE A 1 103 ? -4.748 -0.776 -6.872 1.00 86.69 103 PHE A C 1
ATOM 827 O O . PHE A 1 103 ? -5.356 0.092 -6.255 1.00 86.69 103 PHE A O 1
ATOM 834 N N . TRP A 1 104 ? -4.321 -1.894 -6.288 1.00 89.19 104 TRP A N 1
ATOM 835 C CA . TRP A 1 104 ? -4.544 -2.184 -4.876 1.00 89.19 104 TRP A CA 1
ATOM 836 C C . TRP A 1 104 ? -3.847 -1.163 -3.964 1.00 89.19 104 TRP A C 1
ATOM 838 O O . TRP A 1 104 ? -4.485 -0.622 -3.056 1.00 89.19 104 TRP A O 1
ATOM 848 N N . VAL A 1 105 ? -2.585 -0.820 -4.249 1.00 89.25 105 VAL A N 1
ATOM 849 C CA . VAL A 1 105 ? -1.820 0.186 -3.487 1.00 89.25 105 VAL A CA 1
ATOM 850 C C . VAL A 1 105 ? -2.478 1.567 -3.547 1.00 89.25 105 VAL A C 1
ATOM 852 O O . VAL A 1 105 ? -2.541 2.255 -2.535 1.00 89.25 105 VAL A O 1
ATOM 855 N N . PHE A 1 106 ? -3.003 1.976 -4.704 1.00 85.44 106 PHE A N 1
ATOM 856 C CA . PHE A 1 106 ? -3.665 3.278 -4.835 1.00 85.44 106 PHE A CA 1
ATOM 857 C C . PHE A 1 106 ? -5.109 3.275 -4.307 1.00 85.44 106 PHE A C 1
ATOM 859 O O . PHE A 1 106 ? -5.572 4.249 -3.718 1.00 85.44 106 PHE A O 1
ATOM 866 N N . SER A 1 107 ? -5.844 2.180 -4.501 1.00 87.88 107 SER A N 1
ATOM 867 C CA . SER A 1 107 ? -7.256 2.085 -4.126 1.00 87.88 107 SER A CA 1
ATOM 868 C C . SER A 1 107 ? -7.449 1.972 -2.618 1.00 87.88 107 SER A C 1
ATOM 870 O O . SER A 1 107 ? -8.445 2.474 -2.107 1.00 87.88 107 SER A O 1
ATOM 872 N N . THR A 1 108 ? -6.535 1.319 -1.901 1.00 91.50 108 THR A N 1
ATOM 873 C CA . THR A 1 108 ? -6.643 1.133 -0.446 1.00 91.50 108 THR A CA 1
ATOM 874 C C . THR A 1 108 ? -6.743 2.449 0.340 1.00 91.50 108 THR A C 1
ATOM 876 O O . THR A 1 108 ? -7.704 2.569 1.101 1.00 91.50 108 THR A O 1
ATOM 879 N N . PRO A 1 109 ? -5.868 3.464 0.159 1.00 91.94 109 PRO A N 1
ATOM 880 C CA . PRO A 1 109 ? -5.995 4.740 0.865 1.00 91.94 109 PRO A CA 1
ATOM 881 C C . PRO A 1 109 ? -7.214 5.553 0.416 1.00 91.94 109 PRO A C 1
ATOM 883 O O . PRO A 1 109 ? -7.826 6.242 1.224 1.00 91.94 109 PRO A O 1
ATOM 886 N N . VAL A 1 110 ? -7.596 5.474 -0.862 1.00 90.88 110 VAL A N 1
ATOM 887 C CA . VAL A 1 110 ? -8.767 6.203 -1.373 1.00 90.88 110 VAL A CA 1
ATOM 888 C C . VAL A 1 110 ? -10.051 5.642 -0.767 1.00 90.88 110 VAL A C 1
ATOM 890 O O . VAL A 1 110 ? -10.871 6.394 -0.248 1.00 90.88 110 VAL A O 1
ATOM 893 N N . VAL A 1 111 ? -10.217 4.318 -0.790 1.00 91.44 111 VAL A N 1
ATOM 894 C CA . VAL A 1 111 ? -11.395 3.652 -0.220 1.00 91.44 111 VAL A CA 1
ATOM 895 C C . VAL A 1 111 ? -11.432 3.828 1.296 1.00 91.44 111 VAL A C 1
ATOM 897 O O . VAL A 1 111 ? -12.500 4.109 1.835 1.00 91.44 111 VAL A O 1
ATOM 900 N N . SER A 1 112 ? -10.290 3.731 1.987 1.00 91.81 112 SER A N 1
ATOM 901 C CA . SER A 1 112 ? -10.246 3.951 3.436 1.00 91.81 112 SER A CA 1
ATOM 902 C C . SER A 1 112 ? -10.578 5.394 3.817 1.00 91.81 112 SER A C 1
ATOM 904 O O . SER A 1 112 ? -11.268 5.601 4.811 1.00 91.81 112 SER A O 1
ATOM 906 N N . LEU A 1 113 ? -10.172 6.386 3.017 1.00 92.38 113 LEU A N 1
ATOM 907 C CA . LEU A 1 113 ? -10.536 7.787 3.230 1.00 92.38 113 LEU A CA 1
ATOM 908 C C . LEU A 1 113 ? -12.032 8.019 3.016 1.00 92.38 113 LEU A C 1
ATOM 910 O O . LEU A 1 113 ? -12.657 8.682 3.838 1.00 92.38 113 LEU A O 1
ATOM 914 N N . VAL A 1 114 ? -12.616 7.465 1.948 1.00 93.94 114 VAL A N 1
ATOM 915 C CA . VAL A 1 114 ? -14.062 7.570 1.678 1.00 93.94 114 VAL A CA 1
ATOM 916 C C . VAL A 1 114 ? -14.874 6.901 2.786 1.00 93.94 114 VAL A C 1
ATOM 918 O O . VAL A 1 114 ? -15.851 7.466 3.266 1.00 93.94 114 VAL A O 1
ATOM 921 N N . PHE A 1 115 ? -14.461 5.714 3.224 1.00 91.19 115 PHE A N 1
ATOM 922 C CA . PHE A 1 115 ? -15.142 5.008 4.303 1.00 91.19 115 PHE A CA 1
ATOM 923 C C . PHE A 1 115 ? -14.965 5.718 5.654 1.00 91.19 115 PHE A C 1
ATOM 925 O O . PHE A 1 115 ? -15.923 5.876 6.407 1.00 91.19 115 PHE A O 1
ATOM 932 N N . GLY A 1 116 ? -13.762 6.219 5.941 1.00 90.62 116 GLY A N 1
ATOM 933 C CA . GLY A 1 116 ? -13.481 6.990 7.148 1.00 90.62 116 GLY A CA 1
ATOM 934 C C . GLY A 1 116 ? -14.247 8.313 7.200 1.00 90.62 116 GLY A C 1
ATOM 935 O O . GLY A 1 116 ? -14.776 8.667 8.252 1.00 90.62 116 GLY A O 1
ATOM 936 N N . SER A 1 117 ? -14.367 9.026 6.076 1.00 92.12 117 SER A N 1
ATOM 937 C CA . SER A 1 117 ? -15.149 10.265 5.999 1.00 92.12 117 SER A CA 1
ATOM 938 C C . SER A 1 117 ? -16.649 10.002 6.122 1.00 92.12 117 SER A C 1
ATOM 940 O O . SER A 1 117 ? -17.334 10.744 6.823 1.00 92.12 117 SER A O 1
ATOM 942 N N . TYR A 1 118 ? -17.145 8.914 5.525 1.00 91.75 118 TYR A N 1
ATOM 943 C CA . TYR A 1 118 ? -18.514 8.439 5.717 1.00 91.75 118 TYR A CA 1
ATOM 944 C C . TYR A 1 118 ? -18.821 8.211 7.204 1.00 91.75 118 TYR A C 1
ATOM 946 O O . TYR A 1 118 ? -19.734 8.840 7.740 1.00 91.75 118 TYR A O 1
ATOM 954 N N . LEU A 1 119 ? -18.008 7.404 7.896 1.00 90.69 119 LEU A N 1
ATOM 955 C CA . LEU A 1 119 ? -18.190 7.140 9.327 1.00 90.69 119 LEU A CA 1
ATOM 956 C C . LEU A 1 119 ? -18.075 8.419 10.170 1.00 90.69 119 LEU A C 1
ATOM 958 O O . LEU A 1 119 ? -18.8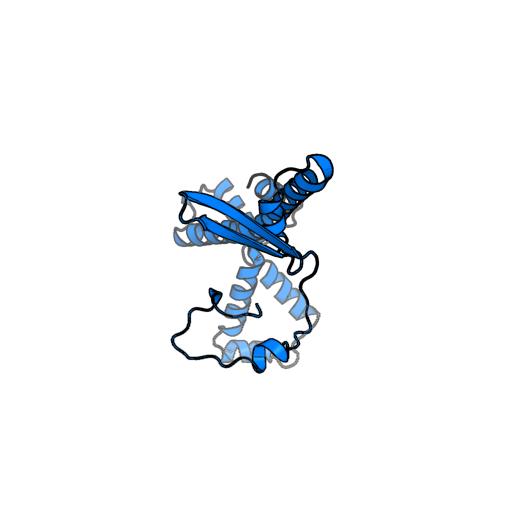51 8.618 11.105 1.00 90.69 119 LEU A O 1
ATOM 962 N N . TYR A 1 120 ? -17.151 9.317 9.821 1.00 89.06 120 TYR A N 1
ATOM 963 C CA . TYR A 1 120 ? -16.996 10.605 10.496 1.00 89.06 120 TYR A CA 1
ATOM 964 C C . TYR A 1 120 ? -18.266 11.464 10.402 1.00 89.06 120 TYR A C 1
ATOM 966 O O . TYR A 1 120 ? -18.701 12.030 11.407 1.00 89.06 120 TYR A O 1
ATOM 974 N N . ILE A 1 121 ? -18.887 11.545 9.224 1.00 91.25 121 ILE A N 1
ATOM 975 C CA . ILE A 1 121 ? -20.137 12.294 9.029 1.00 91.25 121 ILE A CA 1
ATOM 976 C C . ILE A 1 121 ? -21.290 11.621 9.789 1.00 91.25 121 ILE A C 1
ATOM 978 O O . ILE A 1 121 ? -22.066 12.308 10.458 1.00 91.25 121 ILE A O 1
ATOM 982 N N . CYS A 1 122 ? -21.377 10.289 9.741 1.00 89.56 122 CYS A N 1
ATOM 983 C CA . CYS A 1 122 ? -22.401 9.519 10.449 1.00 89.56 122 CYS A CA 1
ATOM 984 C C . CYS A 1 122 ? -22.391 9.765 11.963 1.00 89.56 122 CYS A C 1
ATOM 986 O O . CYS A 1 122 ? -23.455 9.991 12.537 1.00 89.56 122 CYS A O 1
ATOM 988 N N . ILE A 1 123 ? -21.215 9.798 12.600 1.00 87.06 123 ILE A N 1
ATOM 989 C CA . ILE A 1 123 ? -21.104 10.051 14.045 1.00 87.06 123 ILE A CA 1
ATOM 990 C C . ILE A 1 123 ? -21.438 11.504 14.395 1.00 87.06 123 ILE A C 1
ATOM 992 O O . ILE A 1 123 ? -22.194 11.748 15.335 1.00 87.06 123 ILE A O 1
ATOM 996 N N . ASN A 1 124 ? -20.837 12.465 13.684 1.00 87.19 124 ASN A N 1
ATOM 997 C CA . ASN A 1 124 ? -20.872 13.870 14.101 1.00 87.19 124 ASN A CA 1
ATOM 998 C C . ASN A 1 124 ? -22.180 14.576 13.743 1.00 87.19 124 ASN A C 1
ATOM 1000 O O . ASN A 1 124 ? -22.578 15.485 14.462 1.00 87.19 124 ASN A O 1
ATOM 1004 N N . TRP A 1 125 ? -22.819 14.199 12.631 1.00 90.94 125 TRP A N 1
ATOM 1005 C CA . TRP A 1 125 ? -23.99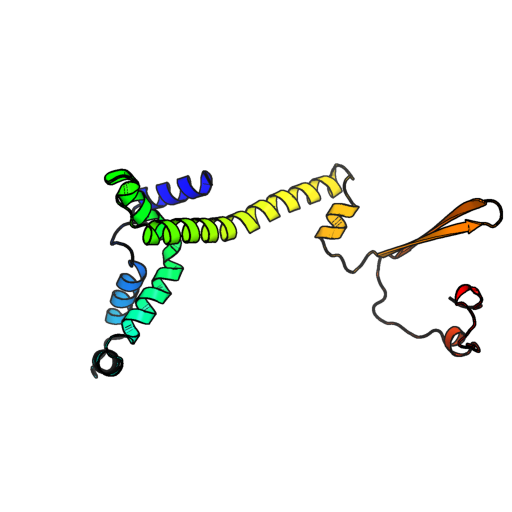9 14.909 12.133 1.00 90.94 125 TRP A CA 1
ATOM 1006 C C . TRP A 1 125 ? -25.289 14.114 12.299 1.00 90.94 125 TRP A C 1
ATOM 1008 O O . TRP A 1 125 ? -26.322 14.664 12.668 1.00 90.94 125 TRP A O 1
ATOM 1018 N N . LEU A 1 126 ? -25.243 12.820 11.982 1.00 87.06 126 LEU A N 1
ATOM 1019 C CA . LEU A 1 126 ? -26.435 11.974 11.945 1.00 87.06 126 LEU A CA 1
ATOM 1020 C C . LEU A 1 126 ? -26.642 11.192 13.247 1.00 87.06 126 LEU A C 1
ATOM 1022 O O . LEU A 1 126 ? -27.739 10.691 13.469 1.00 87.06 126 LEU A O 1
ATOM 1026 N N . HIS A 1 127 ? -25.616 11.104 14.101 1.00 85.56 127 HIS A N 1
ATOM 1027 C CA . HIS A 1 127 ? -25.616 10.318 15.336 1.00 85.56 127 HIS A CA 1
ATOM 1028 C C . HIS A 1 127 ? -26.082 8.864 15.117 1.00 85.56 127 HIS A C 1
ATOM 1030 O O . HIS A 1 127 ? -26.865 8.317 15.891 1.00 85.56 127 HIS A O 1
ATOM 1036 N N . ILE A 1 128 ? -25.591 8.238 14.043 1.00 84.94 128 ILE A N 1
ATOM 1037 C CA . ILE A 1 128 ? -25.857 6.838 13.671 1.00 84.94 128 ILE A CA 1
ATOM 1038 C C . ILE A 1 128 ? -24.540 6.061 13.516 1.00 84.94 128 ILE A C 1
ATOM 1040 O O . ILE A 1 128 ? -23.485 6.663 13.321 1.00 84.94 128 ILE A O 1
ATOM 1044 N N . HIS A 1 129 ? -24.601 4.724 13.568 1.00 82.62 129 HIS A N 1
ATOM 1045 C CA . HIS A 1 129 ? -23.454 3.813 13.373 1.00 82.62 129 HIS A CA 1
ATOM 1046 C C . HIS A 1 129 ? -22.281 3.998 14.361 1.00 82.62 129 HIS A C 1
ATOM 1048 O O . HIS A 1 129 ? -21.111 3.884 13.988 1.00 82.62 129 HIS A O 1
ATOM 1054 N N . PHE A 1 130 ? -22.572 4.238 15.645 1.00 78.00 130 PHE A N 1
ATOM 1055 C CA . PHE A 1 130 ? -21.534 4.349 16.678 1.00 78.00 130 PHE A CA 1
ATOM 1056 C C . PHE A 1 130 ? -20.679 3.079 16.786 1.00 78.00 130 PHE A C 1
ATOM 1058 O O . PHE A 1 130 ? -19.455 3.174 16.745 1.00 78.00 130 PHE A O 1
ATOM 1065 N N . ASP A 1 131 ? -21.296 1.898 16.859 1.00 77.50 131 ASP A N 1
ATOM 1066 C CA . ASP A 1 131 ? -20.573 0.635 17.067 1.00 77.50 131 ASP A CA 1
ATOM 1067 C C . ASP A 1 131 ? -19.589 0.323 15.929 1.00 77.50 131 ASP A C 1
ATOM 1069 O O . ASP A 1 131 ? -18.434 -0.035 16.171 1.00 77.50 131 ASP A O 1
ATOM 1073 N N . GLU A 1 132 ? -20.010 0.530 14.679 1.00 81.44 132 GLU A N 1
ATOM 1074 C CA . GLU A 1 132 ? -19.164 0.337 13.497 1.00 81.44 132 GLU A CA 1
ATOM 1075 C C . GLU A 1 132 ? -17.982 1.307 13.499 1.00 81.44 132 GLU A C 1
ATOM 1077 O O . GLU A 1 132 ? -16.831 0.902 13.308 1.00 81.44 132 GLU A O 1
ATOM 1082 N N . ALA A 1 133 ? -18.233 2.580 13.798 1.00 79.25 133 ALA A N 1
ATOM 1083 C CA . ALA A 1 133 ? -17.176 3.568 13.824 1.00 79.25 133 ALA A CA 1
ATOM 1084 C C . ALA A 1 133 ? -16.186 3.344 14.978 1.00 79.25 133 ALA A C 1
ATOM 1086 O O . ALA A 1 133 ? -14.974 3.377 14.748 1.00 79.25 133 ALA A O 1
ATOM 1087 N N . PHE A 1 134 ? -16.663 3.030 16.187 1.00 76.19 134 PHE A N 1
ATOM 1088 C CA . PHE A 1 134 ? -15.803 2.697 17.328 1.00 76.19 134 PHE A CA 1
ATOM 1089 C C . PHE A 1 134 ? -14.975 1.430 17.080 1.00 76.19 134 PHE A C 1
ATOM 1091 O O . PHE A 1 134 ? -13.795 1.398 17.445 1.00 76.19 134 PHE A O 1
ATOM 1098 N N . SER A 1 135 ? -15.539 0.429 16.391 1.00 76.94 135 SER A N 1
ATOM 1099 C CA . SER A 1 135 ? -14.798 -0.772 15.986 1.00 76.94 135 SER A CA 1
ATOM 1100 C C . SER A 1 135 ? -13.639 -0.446 15.031 1.00 76.94 135 SER A C 1
ATOM 1102 O O . SER A 1 135 ? -12.549 -1.002 15.172 1.00 76.94 135 SER A O 1
ATOM 1104 N N . SER A 1 136 ? -13.831 0.518 14.121 1.00 77.69 136 SER A N 1
ATOM 1105 C CA . SER A 1 136 ? -12.816 0.935 13.144 1.00 77.69 136 SER A CA 1
ATOM 1106 C C . SER A 1 136 ? -11.728 1.847 13.729 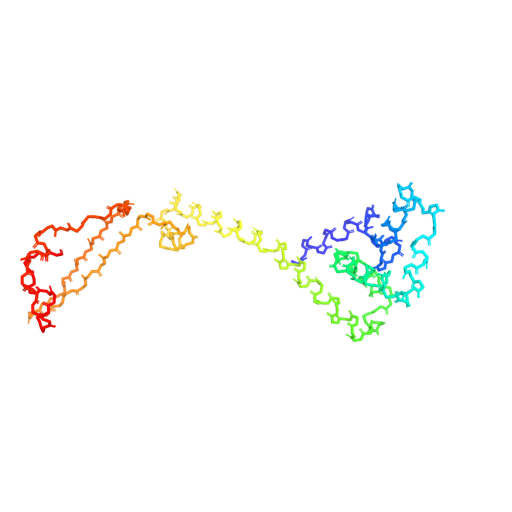1.00 77.69 136 SER A C 1
ATOM 1108 O O . SER A 1 136 ? -10.558 1.725 13.369 1.00 77.69 136 SER A O 1
ATOM 1110 N N . LEU A 1 137 ? -12.087 2.727 14.673 1.00 77.00 137 LEU A N 1
ATOM 1111 C CA . LEU A 1 137 ? -11.165 3.667 15.324 1.00 77.00 137 LEU A CA 1
ATOM 1112 C C . LEU A 1 137 ? -10.219 2.980 16.319 1.00 77.00 137 LEU A C 1
ATOM 1114 O O . LEU A 1 137 ? -9.220 3.578 16.723 1.00 77.00 137 LEU A O 1
ATOM 1118 N N . ARG A 1 138 ? -10.523 1.733 16.715 1.00 78.00 138 ARG A N 1
ATOM 1119 C CA . ARG A 1 138 ? -9.734 0.924 17.660 1.00 78.00 138 ARG A CA 1
ATOM 1120 C C . ARG A 1 138 ? -9.338 1.734 18.902 1.00 78.00 138 ARG A C 1
ATOM 1122 O O . ARG A 1 138 ? -8.179 1.740 19.328 1.00 78.00 138 ARG A O 1
ATOM 1129 N N . ILE A 1 139 ? -10.303 2.460 19.463 1.00 80.94 139 ILE A N 1
ATOM 1130 C CA . ILE A 1 139 ? -10.088 3.274 20.659 1.00 80.94 139 ILE A CA 1
ATOM 1131 C C . ILE A 1 139 ? -9.938 2.312 21.839 1.00 80.94 139 ILE A C 1
ATOM 1133 O O . ILE A 1 139 ? -10.818 1.511 22.126 1.00 80.94 139 ILE A O 1
ATOM 1137 N N . ALA A 1 140 ? -8.780 2.346 22.500 1.00 79.75 140 ALA A N 1
ATOM 1138 C CA . ALA A 1 140 ? -8.507 1.474 23.648 1.00 79.75 140 ALA A CA 1
ATOM 1139 C C . ALA A 1 140 ? -9.242 1.922 24.927 1.00 79.75 140 ALA A C 1
ATOM 1141 O O . ALA A 1 140 ? -9.412 1.132 25.858 1.00 79.75 140 ALA A O 1
ATOM 1142 N N . ASN A 1 141 ? -9.634 3.197 24.962 1.00 75.00 141 ASN A N 1
ATOM 1143 C CA . ASN A 1 141 ? -10.522 3.793 25.957 1.00 75.00 141 ASN A CA 1
ATOM 1144 C C . ASN A 1 141 ? -11.982 3.555 25.530 1.00 75.00 141 ASN A C 1
ATOM 1146 O O . ASN A 1 141 ? -12.210 3.253 24.366 1.00 75.00 141 ASN A O 1
ATOM 1150 N N . TYR A 1 142 ? -12.952 3.722 26.426 1.00 81.62 142 TYR A N 1
ATOM 1151 C CA . TYR A 1 142 ? -14.360 3.360 26.211 1.00 81.62 142 TYR A CA 1
ATOM 1152 C C . TYR A 1 142 ? -14.572 1.849 26.058 1.00 81.62 142 TYR A C 1
ATOM 1154 O O . TYR A 1 142 ? -14.504 1.281 24.971 1.00 81.62 142 TYR A O 1
ATOM 1162 N N . LYS A 1 143 ? -14.828 1.180 27.186 1.00 84.88 143 LYS A N 1
ATOM 1163 C CA . LYS A 1 143 ? -15.205 -0.239 27.220 1.00 84.88 143 LYS A CA 1
ATOM 1164 C C . LYS A 1 143 ? -16.506 -0.408 27.981 1.00 84.88 143 LYS A C 1
ATOM 1166 O O . LYS A 1 143 ? -16.682 0.199 29.036 1.00 84.88 143 LYS A O 1
ATOM 1171 N N . SER A 1 144 ? -17.384 -1.260 27.470 1.00 86.00 144 SER A N 1
ATOM 1172 C CA . SER A 1 144 ? -18.606 -1.665 28.153 1.00 86.00 144 SER A CA 1
ATOM 1173 C C . SER A 1 144 ? -18.633 -3.178 28.353 1.00 86.00 144 SER A C 1
ATOM 1175 O O . SER A 1 144 ? -18.213 -3.954 27.496 1.00 86.00 144 SER A O 1
ATOM 1177 N N . PHE A 1 145 ? -19.114 -3.593 29.518 1.00 87.88 145 PHE A N 1
ATOM 1178 C CA . PHE A 1 145 ? -19.412 -4.975 29.856 1.00 87.88 145 PHE A CA 1
ATOM 1179 C C . PHE A 1 145 ? -20.915 -5.075 30.086 1.00 87.88 145 PHE A C 1
ATOM 1181 O O . PHE A 1 145 ? -21.449 -4.400 30.963 1.00 87.88 145 PHE A O 1
ATOM 1188 N N . THR A 1 146 ? -21.593 -5.910 29.303 1.00 89.56 146 THR A N 1
ATOM 1189 C CA . THR A 1 146 ? -23.021 -6.191 29.486 1.00 89.56 146 THR A CA 1
ATOM 1190 C C . THR A 1 146 ? -23.183 -7.628 29.949 1.00 89.56 146 THR A C 1
ATOM 1192 O O . THR A 1 146 ? -22.749 -8.558 29.271 1.00 89.56 146 THR A O 1
ATOM 1195 N N . ARG A 1 147 ? -23.793 -7.808 31.117 1.00 90.81 147 ARG A N 1
ATOM 1196 C CA . ARG A 1 147 ? -24.117 -9.105 31.701 1.00 90.81 147 ARG A CA 1
ATOM 1197 C C . ARG A 1 147 ? -25.626 -9.298 31.685 1.00 90.81 147 ARG A C 1
ATOM 1199 O O . ARG A 1 147 ? -26.367 -8.477 32.215 1.00 90.81 147 ARG A O 1
ATOM 1206 N N . PHE A 1 148 ? -26.050 -10.419 31.120 1.00 94.12 148 PHE A N 1
ATOM 1207 C CA . PHE A 1 148 ? -27.429 -10.888 31.167 1.00 94.12 148 PHE A CA 1
ATOM 1208 C C . PHE A 1 148 ? -27.580 -11.891 32.311 1.00 94.12 148 PHE A C 1
ATOM 1210 O O . PHE A 1 148 ? -26.731 -12.768 32.486 1.00 94.12 148 PHE A O 1
ATOM 1217 N N . HIS A 1 149 ? -28.641 -11.758 33.097 1.00 90.50 149 HIS A N 1
ATOM 1218 C CA . HIS A 1 149 ? -28.964 -12.651 34.201 1.00 90.50 149 HIS A CA 1
ATOM 1219 C C . HIS A 1 149 ? -30.439 -13.036 34.113 1.00 90.50 149 HIS A C 1
ATOM 1221 O O . HIS A 1 149 ? -31.306 -12.174 34.122 1.00 90.50 149 HIS A O 1
ATOM 1227 N N . ILE A 1 150 ? -30.727 -14.331 33.994 1.00 94.56 150 ILE A N 1
ATOM 1228 C CA . ILE A 1 150 ? -32.100 -14.842 34.020 1.00 94.56 150 ILE A CA 1
ATOM 1229 C C . ILE A 1 150 ? -32.392 -15.261 35.458 1.00 94.56 150 ILE A C 1
ATOM 1231 O O . ILE A 1 150 ? -31.721 -16.145 35.990 1.00 94.56 150 ILE A O 1
ATOM 1235 N N . ASN A 1 151 ? -33.365 -14.611 36.090 1.00 90.38 151 ASN A N 1
ATOM 1236 C CA . ASN A 1 151 ? -33.749 -14.883 37.469 1.00 90.38 151 ASN A CA 1
ATOM 1237 C C . ASN A 1 151 ? -34.514 -16.221 37.560 1.00 90.38 151 ASN A C 1
ATOM 1239 O O . ASN A 1 151 ? -35.112 -16.681 36.588 1.00 90.38 151 ASN A O 1
ATOM 1243 N N . ASN A 1 152 ? -34.588 -16.823 38.748 1.00 91.00 152 ASN A N 1
ATOM 1244 C CA . ASN A 1 152 ? -35.362 -18.046 39.010 1.00 91.00 152 ASN A CA 1
ATOM 1245 C C . ASN A 1 152 ? -36.866 -17.894 38.703 1.00 91.00 152 ASN A C 1
ATOM 1247 O O . ASN A 1 152 ? -37.569 -18.889 38.557 1.00 91.00 152 ASN A O 1
ATOM 1251 N N . LYS A 1 153 ? -37.364 -16.654 38.613 1.00 92.19 153 LYS A N 1
ATOM 1252 C CA . LYS A 1 153 ? -38.740 -16.325 38.203 1.00 92.19 153 LYS A CA 1
ATOM 1253 C C . LYS A 1 153 ? -38.942 -16.295 36.681 1.00 92.19 153 LYS A C 1
ATOM 1255 O O . LYS A 1 153 ? -40.078 -16.196 36.236 1.00 92.19 153 LYS A O 1
ATOM 1260 N N . GLY A 1 154 ? -37.864 -16.393 35.901 1.00 92.50 154 GLY A N 1
ATOM 1261 C CA . GLY A 1 154 ? -37.875 -16.294 34.439 1.00 92.50 154 GLY A CA 1
ATOM 1262 C C . GLY A 1 154 ? -37.673 -14.877 33.891 1.00 92.50 154 GLY A C 1
ATOM 1263 O O . GLY A 1 154 ? -37.636 -14.707 32.676 1.00 92.50 154 GLY A O 1
ATOM 1264 N N . ASP A 1 155 ? -37.513 -13.872 34.756 1.00 94.19 155 ASP A N 1
ATOM 1265 C CA . ASP A 1 155 ? -37.260 -12.488 34.347 1.00 94.19 155 ASP A CA 1
ATOM 1266 C C . ASP A 1 155 ? -35.814 -12.303 33.854 1.00 94.19 155 ASP A C 1
ATOM 1268 O O . ASP A 1 155 ? -34.880 -12.871 34.425 1.00 94.19 155 ASP A O 1
ATOM 1272 N N . LEU A 1 156 ? -35.618 -11.487 32.812 1.00 94.75 156 LEU A N 1
ATOM 1273 C CA . LEU A 1 156 ? -34.297 -11.126 32.290 1.00 94.75 156 LEU A CA 1
ATOM 1274 C C . LEU A 1 156 ? -33.821 -9.803 32.902 1.00 94.75 156 LEU A C 1
ATOM 1276 O O . LEU A 1 156 ? -34.362 -8.737 32.615 1.00 94.75 156 LEU A O 1
ATOM 1280 N N . GLU A 1 157 ? -32.759 -9.871 33.691 1.00 93.69 157 GLU A N 1
ATOM 1281 C CA . GLU A 1 157 ? -32.028 -8.727 34.222 1.00 93.69 157 GLU A CA 1
ATOM 1282 C C . GLU A 1 157 ? -30.819 -8.419 33.323 1.00 93.69 157 GLU A C 1
ATOM 1284 O O . GLU A 1 157 ? -30.064 -9.313 32.924 1.00 93.69 157 GLU A O 1
ATOM 1289 N N . VAL A 1 158 ? -30.625 -7.139 32.998 1.00 94.19 158 VAL A N 1
ATOM 1290 C CA . VAL A 1 158 ? -29.530 -6.655 32.145 1.00 94.19 158 VAL A CA 1
ATOM 1291 C C . VAL A 1 158 ? -28.685 -5.670 32.943 1.00 94.19 158 VAL A C 1
ATOM 1293 O O . VAL A 1 158 ? -29.171 -4.619 33.356 1.00 94.19 158 VAL A O 1
ATOM 1296 N N . PHE A 1 159 ? -27.411 -5.996 33.140 1.00 91.06 159 PHE A N 1
ATOM 1297 C CA . PHE A 1 159 ? -26.445 -5.144 33.826 1.00 91.06 159 PHE A CA 1
ATOM 1298 C C . PHE A 1 159 ? -25.402 -4.655 32.827 1.00 91.06 159 PHE A C 1
ATOM 1300 O O . PHE A 1 159 ? -24.581 -5.444 32.362 1.00 91.06 159 PHE A O 1
ATOM 1307 N N . THR A 1 160 ? -25.403 -3.361 32.514 1.00 90.94 160 THR A N 1
ATOM 1308 C CA . THR A 1 160 ? -24.396 -2.747 31.636 1.00 90.94 160 THR A CA 1
ATOM 1309 C C . THR A 1 160 ? -23.501 -1.815 32.440 1.00 90.94 160 THR A C 1
ATOM 1311 O O . THR A 1 160 ? -23.959 -0.834 33.018 1.00 90.94 160 THR A O 1
ATOM 1314 N N . LEU A 1 161 ? -22.209 -2.125 32.458 1.00 88.88 161 LEU A N 1
ATOM 1315 C CA . LEU A 1 161 ? -21.156 -1.337 33.087 1.00 88.88 161 LEU A CA 1
ATOM 1316 C C . LEU A 1 161 ? -20.283 -0.750 31.981 1.00 88.88 161 LEU A C 1
ATOM 1318 O O . LEU A 1 161 ? -19.581 -1.484 31.291 1.00 88.88 161 LEU A O 1
ATOM 1322 N N . ALA A 1 162 ? -20.347 0.565 31.793 1.00 88.56 162 ALA A N 1
ATOM 1323 C CA . ALA A 1 162 ? -19.536 1.287 30.821 1.00 88.56 162 ALA A CA 1
ATOM 1324 C C . ALA A 1 162 ? -18.493 2.147 31.537 1.00 88.56 162 ALA A C 1
ATOM 1326 O O . ALA A 1 162 ? -18.776 2.761 32.563 1.00 88.56 162 ALA A O 1
ATOM 1327 N N . VAL A 1 163 ? -17.279 2.173 30.994 1.00 87.12 163 VAL A N 1
ATOM 1328 C CA . VAL A 1 163 ? -16.165 2.962 31.517 1.00 87.12 163 VAL A CA 1
ATOM 1329 C C . VAL A 1 163 ? -15.583 3.792 30.383 1.00 87.12 163 VAL A C 1
ATOM 1331 O O . VAL A 1 163 ? -15.049 3.236 29.421 1.00 87.12 163 VAL A O 1
ATOM 1334 N N . ASP A 1 164 ? -15.630 5.116 30.525 1.00 85.94 164 ASP A N 1
ATOM 1335 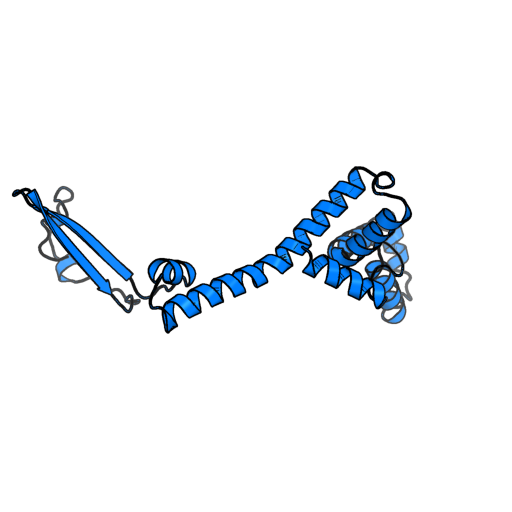C CA . ASP A 1 164 ? -15.128 6.049 29.508 1.00 85.94 164 ASP A CA 1
ATOM 1336 C C . ASP A 1 164 ? -13.610 5.949 29.327 1.00 85.94 164 ASP A C 1
ATOM 1338 O O . ASP A 1 164 ? -13.075 5.990 28.219 1.00 85.94 164 ASP A O 1
ATOM 1342 N N . LYS A 1 165 ? -12.880 5.765 30.429 1.00 87.69 165 LYS A N 1
ATOM 1343 C CA . LYS A 1 165 ? -11.420 5.680 30.422 1.00 87.69 165 LYS A CA 1
ATOM 1344 C C . LYS A 1 165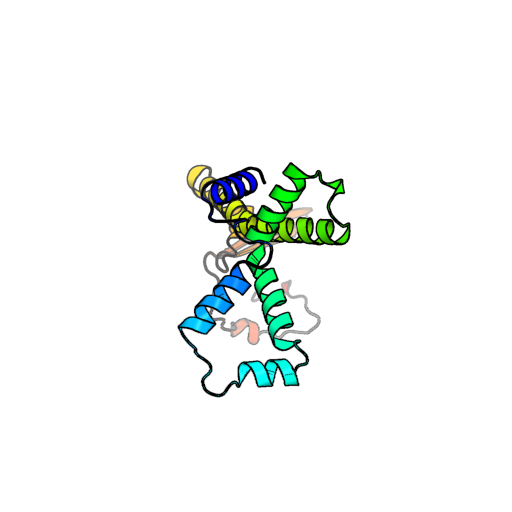 ? -10.952 4.431 31.145 1.00 87.69 165 LYS A C 1
ATOM 1346 O O . LYS A 1 165 ? -11.128 4.299 32.352 1.00 87.69 165 LYS A O 1
ATOM 1351 N N . VAL A 1 166 ? -10.311 3.533 30.402 1.00 86.25 166 VAL A N 1
ATOM 1352 C CA . VAL A 1 166 ? -9.772 2.294 30.967 1.00 86.25 166 VAL A CA 1
ATOM 1353 C C . VAL A 1 166 ? -8.603 2.633 31.904 1.00 86.25 166 VAL A C 1
ATOM 1355 O O . VAL A 1 166 ? -7.684 3.351 31.488 1.00 86.25 166 VAL A O 1
ATOM 1358 N N . PRO A 1 167 ? -8.607 2.142 33.157 1.00 86.38 167 PRO A N 1
ATOM 1359 C CA . PRO A 1 167 ? -7.493 2.341 34.073 1.00 86.38 167 PRO A CA 1
ATOM 1360 C C . PRO A 1 167 ? -6.238 1.635 33.544 1.00 86.38 167 PRO A C 1
ATOM 1362 O O . PRO A 1 167 ? -6.287 0.497 33.073 1.00 86.38 167 PRO A O 1
ATOM 1365 N N . LYS A 1 168 ? -5.101 2.337 33.586 1.00 86.94 168 LYS A N 1
ATOM 1366 C CA . LYS A 1 168 ? -3.796 1.806 33.151 1.00 86.94 168 LYS A CA 1
ATOM 1367 C C . LYS A 1 168 ? -2.993 1.219 34.307 1.00 86.94 168 LYS A C 1
ATOM 1369 O O . LYS A 1 168 ? -2.232 0.280 34.106 1.00 86.94 168 LYS A O 1
ATOM 1374 N N . GLU A 1 169 ? -3.178 1.773 35.498 1.00 89.50 169 GLU A N 1
ATOM 1375 C CA . GLU A 1 169 ? -2.526 1.323 36.719 1.00 89.50 169 GLU A CA 1
ATOM 1376 C C . GLU A 1 169 ? -3.510 0.465 37.501 1.00 89.50 169 GLU A C 1
ATOM 1378 O O . GLU A 1 169 ? -4.542 0.944 37.973 1.00 89.50 169 GLU A O 1
ATOM 1383 N N . TRP A 1 170 ? -3.197 -0.823 37.588 1.00 86.12 170 TRP A N 1
ATOM 1384 C CA . TRP A 1 170 ? -4.001 -1.794 38.310 1.00 86.12 170 TRP A CA 1
ATOM 1385 C C . TRP A 1 170 ? -3.370 -2.038 39.670 1.00 86.12 170 TRP A C 1
ATOM 1387 O O . TRP A 1 170 ? -2.182 -2.341 39.772 1.00 86.12 170 TRP A O 1
ATOM 1397 N N . LYS A 1 171 ? -4.180 -1.921 40.719 1.00 88.56 171 LYS A N 1
ATOM 1398 C CA . LYS A 1 171 ? -3.811 -2.325 42.069 1.00 88.56 171 LYS A CA 1
ATOM 1399 C C . LYS A 1 171 ? -4.782 -3.408 42.508 1.00 88.56 171 LYS A C 1
ATOM 1401 O O . LYS A 1 171 ? -5.990 -3.221 42.391 1.00 88.56 171 LYS A O 1
ATOM 1406 N N . LEU A 1 172 ? -4.246 -4.526 42.989 1.00 83.88 172 LEU A N 1
ATOM 1407 C CA . LEU A 1 172 ? -5.061 -5.585 43.570 1.00 83.88 172 LEU A CA 1
ATOM 1408 C C . LEU A 1 172 ? -5.788 -5.030 44.800 1.00 83.88 172 LEU A C 1
ATOM 1410 O O . LEU A 1 172 ? -5.149 -4.398 45.647 1.00 83.88 172 LEU A O 1
ATOM 1414 N N . ASP A 1 173 ? -7.101 -5.242 44.889 1.00 85.56 173 ASP A N 1
ATOM 1415 C CA . ASP A 1 173 ? -7.851 -4.899 46.096 1.00 85.56 173 ASP A CA 1
ATOM 1416 C C . ASP A 1 173 ? -7.376 -5.814 47.242 1.00 85.56 173 ASP A C 1
ATOM 1418 O O . ASP A 1 173 ? -7.518 -7.037 47.140 1.00 85.56 173 ASP A O 1
ATOM 1422 N N . PRO A 1 174 ? -6.823 -5.264 48.342 1.00 88.44 174 PRO A N 1
ATOM 1423 C CA . PRO A 1 174 ? -6.398 -6.065 49.487 1.00 88.44 174 PRO A CA 1
ATOM 1424 C C . PRO A 1 174 ? -7.522 -6.928 50.076 1.00 88.44 174 PRO A C 1
ATOM 1426 O O . PRO A 1 174 ? -7.250 -7.979 50.651 1.00 88.44 174 PRO A O 1
ATOM 1429 N N . LYS A 1 175 ? -8.787 -6.502 49.943 1.00 86.81 175 LYS A N 1
ATOM 1430 C CA . LYS A 1 175 ? -9.949 -7.259 50.433 1.00 86.81 175 LYS A CA 1
ATOM 1431 C C . LYS A 1 175 ? -10.228 -8.498 49.589 1.00 86.81 175 LYS A C 1
ATOM 1433 O O . LYS A 1 175 ? -10.585 -9.528 50.147 1.00 86.81 175 LYS A O 1
ATOM 1438 N N . TRP A 1 176 ? -10.028 -8.400 48.277 1.00 82.31 176 TRP A N 1
ATOM 1439 C CA . TRP A 1 176 ? -10.159 -9.524 47.350 1.00 82.31 176 TRP A CA 1
ATOM 1440 C C . TRP A 1 176 ? -9.039 -10.555 47.527 1.00 82.31 176 TRP A C 1
ATOM 1442 O O . TRP A 1 176 ? -9.254 -11.752 47.335 1.00 82.31 176 TRP A O 1
ATOM 1452 N N . ASP A 1 177 ? -7.829 -10.109 47.866 1.00 83.75 177 ASP A N 1
ATOM 1453 C CA . ASP A 1 177 ? -6.692 -11.001 48.122 1.00 83.75 177 ASP A CA 1
ATOM 1454 C C . ASP A 1 177 ? -6.806 -11.716 49.477 1.00 83.75 177 ASP A C 1
ATOM 1456 O O . ASP A 1 177 ? -6.457 -12.886 49.603 1.00 83.75 177 ASP A O 1
ATOM 1460 N N . GLY A 1 178 ? -7.358 -11.031 50.484 1.00 82.38 178 GLY A N 1
ATOM 1461 C CA . GLY A 1 178 ? -7.577 -11.587 51.820 1.00 82.38 178 GLY A CA 1
ATOM 1462 C C . GLY A 1 178 ? -8.773 -12.538 51.950 1.00 82.38 178 GLY A C 1
ATOM 1463 O O . GLY A 1 178 ? -8.980 -13.096 53.028 1.00 82.38 178 GLY A O 1
ATOM 1464 N N . GLU A 1 179 ? -9.577 -12.722 50.899 1.00 83.06 179 GLU A N 1
ATOM 1465 C CA . GLU A 1 179 ? -10.723 -13.634 50.917 1.00 83.06 179 GLU A CA 1
ATOM 1466 C C . GLU A 1 179 ? -10.262 -15.093 50.731 1.00 83.06 179 GLU A C 1
ATOM 1468 O O . GLU A 1 179 ? -9.465 -15.406 49.844 1.00 83.06 179 GLU A O 1
ATOM 1473 N N . SER A 1 180 ? -10.753 -16.015 51.567 1.00 77.94 180 SER A N 1
ATOM 1474 C CA . SER A 1 180 ? -10.414 -17.439 51.472 1.00 77.94 180 SER A CA 1
ATOM 1475 C C . SER A 1 180 ? -11.052 -18.052 50.223 1.00 77.94 180 SER A C 1
ATOM 1477 O O . SER A 1 180 ? -12.235 -18.387 50.220 1.00 77.94 180 SER A O 1
ATOM 1479 N N . LYS A 1 181 ? -10.267 -18.199 49.154 1.00 75.19 181 LYS A N 1
ATOM 1480 C CA . LYS A 1 181 ? -1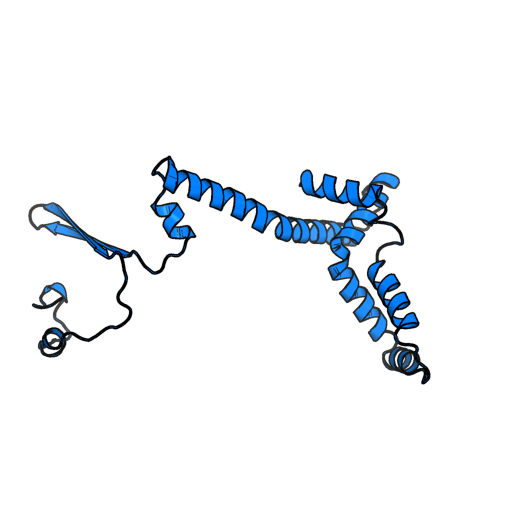0.712 -18.798 47.889 1.00 75.19 181 LYS A CA 1
ATOM 1481 C C . LYS A 1 181 ? -10.538 -20.311 47.944 1.00 75.19 181 LYS A C 1
ATOM 1483 O O . LYS A 1 181 ? -9.421 -20.812 47.808 1.00 75.19 181 LYS A O 1
ATOM 1488 N N . HIS A 1 182 ? -11.631 -21.052 48.117 1.00 77.19 182 HIS A N 1
ATOM 1489 C CA . HIS A 1 182 ? -11.609 -22.487 47.851 1.00 77.19 182 HIS A CA 1
ATOM 1490 C C . HIS A 1 182 ? -11.692 -22.725 46.333 1.00 77.19 182 HIS A C 1
ATOM 1492 O O . HIS A 1 182 ? -12.530 -22.115 45.672 1.00 77.19 182 HIS A O 1
ATOM 1498 N N . PRO A 1 183 ? -10.863 -23.614 45.748 1.00 72.50 183 PRO A N 1
ATOM 1499 C CA . PRO A 1 183 ? -10.800 -23.815 44.293 1.00 72.50 183 PRO A CA 1
ATOM 1500 C C . PRO A 1 183 ? -12.112 -24.262 43.633 1.00 72.50 183 PRO A C 1
ATOM 1502 O O . PRO A 1 183 ? -12.219 -24.236 42.411 1.00 72.50 183 PRO A O 1
ATOM 1505 N N . GLN A 1 184 ? -13.071 -24.737 44.428 1.00 75.06 184 GLN A N 1
ATOM 1506 C CA . GLN A 1 184 ? -14.339 -25.297 43.963 1.00 75.06 184 GLN A CA 1
ATOM 1507 C C . GLN A 1 184 ? -15.503 -24.302 44.047 1.00 75.06 184 GLN A C 1
ATOM 1509 O O . GLN A 1 184 ? -16.561 -24.577 43.484 1.00 75.06 184 GLN A O 1
ATOM 1514 N N . ASP A 1 185 ? -15.318 -23.156 44.708 1.00 78.06 185 ASP A N 1
ATOM 1515 C CA . ASP A 1 185 ? -16.398 -22.194 44.887 1.00 78.06 185 ASP A CA 1
ATOM 1516 C C . ASP A 1 185 ? -16.561 -21.331 43.627 1.00 78.06 185 ASP A C 1
ATOM 1518 O O . ASP A 1 185 ? -15.590 -20.745 43.134 1.00 78.06 185 ASP A O 1
ATOM 1522 N N . PRO A 1 186 ? -17.779 -21.224 43.072 1.00 75.00 186 PRO A N 1
ATOM 1523 C CA . PRO A 1 186 ? -18.020 -20.377 41.918 1.00 75.00 186 PRO A CA 1
ATOM 1524 C C . PRO A 1 186 ? -17.874 -18.889 42.275 1.00 75.00 186 PRO A C 1
ATOM 1526 O O . PRO A 1 186 ? -18.311 -18.430 43.329 1.00 75.00 186 PRO A O 1
ATOM 1529 N N . SER A 1 187 ? -17.308 -18.106 41.351 1.00 70.38 187 SER A N 1
ATOM 1530 C CA . SER A 1 187 ? -16.930 -16.699 41.572 1.00 70.38 187 SER A CA 1
ATOM 1531 C C . SER A 1 187 ? -18.081 -15.769 41.968 1.00 70.38 187 SER A C 1
ATOM 1533 O O . SER A 1 187 ? -17.849 -14.739 42.585 1.00 70.38 187 SER A O 1
ATOM 1535 N N . TYR A 1 188 ? -19.335 -16.115 41.663 1.00 74.75 188 TYR A N 1
ATOM 1536 C CA . TYR A 1 188 ? -20.491 -15.296 42.046 1.00 74.75 188 TYR A CA 1
ATOM 1537 C C . TYR A 1 188 ? -20.831 -15.360 43.546 1.00 74.75 188 TYR A C 1
ATOM 1539 O O . TYR A 1 188 ? -21.662 -14.577 43.999 1.00 74.75 188 TYR A O 1
ATOM 1547 N N . LEU A 1 189 ? -20.237 -16.293 44.302 1.00 76.19 189 LEU A N 1
ATOM 1548 C CA . LEU A 1 189 ? -20.402 -16.397 45.758 1.00 76.19 189 LEU A CA 1
ATOM 1549 C C . LEU A 1 189 ? -19.414 -15.518 46.536 1.00 76.19 189 LEU A C 1
ATOM 1551 O O . LEU A 1 189 ? -19.543 -15.395 47.753 1.00 76.19 189 LEU A O 1
ATOM 1555 N N . GLN A 1 190 ? -18.437 -14.919 45.850 1.00 75.81 190 GLN A N 1
ATOM 1556 C CA . GLN A 1 190 ? -17.435 -14.059 46.471 1.00 75.81 190 GLN A CA 1
ATOM 1557 C C . GLN A 1 190 ? -18.055 -12.730 46.893 1.00 75.81 190 GLN A C 1
ATOM 1559 O O . GLN A 1 190 ? -18.925 -12.171 46.218 1.00 75.81 190 GLN A O 1
ATOM 1564 N N . LYS A 1 191 ? -17.629 -12.240 48.058 1.00 76.69 191 LYS A N 1
ATOM 1565 C CA . LYS A 1 191 ? -18.217 -11.052 48.681 1.00 76.69 191 LYS A CA 1
ATOM 1566 C C . LYS A 1 191 ? -17.710 -9.758 48.051 1.00 76.69 191 LYS A C 1
ATOM 1568 O O . LYS A 1 191 ? -18.401 -8.739 48.114 1.00 76.69 191 LYS A O 1
ATOM 1573 N N . PHE A 1 192 ? -16.517 -9.796 47.468 1.00 74.44 192 PHE A N 1
ATOM 1574 C CA . PHE A 1 192 ? -15.917 -8.691 46.731 1.00 74.44 192 PHE A CA 1
ATOM 1575 C C . PHE A 1 192 ? -15.796 -9.086 45.251 1.00 74.44 192 PHE A C 1
ATOM 1577 O O . PHE A 1 192 ? -15.542 -10.255 44.992 1.00 74.44 192 PHE A O 1
ATOM 1584 N N . PRO A 1 193 ? -16.053 -8.175 44.296 1.00 62.41 193 PRO A N 1
ATOM 1585 C CA . PRO A 1 193 ? -15.920 -8.431 42.860 1.00 62.41 193 PRO A CA 1
ATOM 1586 C C . PRO A 1 193 ? -14.477 -8.341 42.340 1.00 62.41 193 PRO A C 1
ATOM 1588 O O . PRO A 1 193 ? -13.632 -7.705 43.012 1.00 62.41 193 PRO A O 1
#

Sequence (193 aa):
MLLLELGIETCIRHKLLATSGYHTLYEWYKSVESEHFPDPTGLKKRIEHWTFGLYPACIKYLMSAFDVPEVMAVTRNTICKNGIDSLSRGGAVIYYASVFLYFWVFSTPVVSLVFGSYLYICINWLHIHFDEAFSSLRIANYKSFTRFHINNKGDLEVFTLAVDKVPKEWKLDPKWDGESKHPQDPSYLQKFP

pLDDT: mean 85.71, std 5.28, range [62.41, 94.75]

Foldseek 3Di:
DVVVVVVLVVCVVVVVAQPPDLQVVLVVCVVVCCVPPPDPPCVVVVVCVVVVNVVSVVVRVVVSLVCLSRLLNNLVVCCVPPNPVPADPVSVVVNVVSVVVVCCVVVVVVVCVVVLVVLVCCCPPVVPDPVVNCVVVVDPFKDKDWDWDQDPVRDIDIDIDIGRGDDPDDDDDPVQVPDDDDVPDDPVPDPPD

Secondary structure (DSSP, 8-state):
-HHHHHHHHHHHHTTSSSSS-TTHHHHHHHHHHHHHS--TT-HHHHHHHHTTTHHHHHHHHHHHTT-HHHHHHHHHHHHHHH-GGGS-HHHHHHHHHHHHHHHHHHHHHHHHHHHHHHHHHIIIII---HHHHHHHHT-SS-EEEEEEEE-TTS-EEEEEEEESS--SS----HHHHSS---TTS-GGG-S--